Protein AF-A0A0B2V777-F1 (afdb_monomer_lite)

Secondary structure (DSSP, 8-state):
----PPPPPP----------HHHHHHHHHHHHHHHHHHHHHHHHHHHHHTT--HHHHHHHHHHHHHHHHHHHHHHHHHHHHHHHHHHHHHHHHHHHHHHHHHHHHHHHHHHHHHHHHHHHHHHHHHHHHHHHHS------------PPPTTSPPP----S--PPPTT----SPPHHHHHHHHHHHTT---------S------------

Structure (mmCIF, N/CA/C/O backbone):
data_AF-A0A0B2V777-F1
#
_entry.id   AF-A0A0B2V777-F1
#
loop_
_atom_site.group_PDB
_atom_site.id
_atom_site.type_symbol
_atom_site.label_atom_id
_atom_site.label_alt_id
_atom_site.label_comp_id
_atom_site.label_asym_id
_atom_site.label_entity_id
_atom_site.label_seq_id
_atom_site.pdbx_PDB_ins_code
_atom_site.Cartn_x
_atom_site.Cartn_y
_atom_site.Cartn_z
_atom_site.occupancy
_atom_site.B_iso_or_equiv
_atom_site.auth_seq_id
_atom_site.auth_comp_id
_atom_site.auth_asym_id
_atom_site.auth_atom_id
_atom_site.pdbx_PDB_model_num
ATOM 1 N N . MET A 1 1 ? -82.911 27.119 96.351 1.00 47.88 1 MET A N 1
ATOM 2 C CA . MET A 1 1 ? -83.166 26.689 94.962 1.00 47.88 1 MET A CA 1
ATOM 3 C C . MET A 1 1 ? -82.100 27.289 94.064 1.00 47.88 1 MET A C 1
ATOM 5 O O . MET A 1 1 ? -82.113 28.496 93.895 1.00 47.88 1 MET A O 1
ATOM 9 N N . SER A 1 2 ? -81.163 26.479 93.570 1.00 42.84 2 SER A N 1
ATOM 10 C CA . SER A 1 2 ? -80.616 26.545 92.204 1.00 42.84 2 SER A CA 1
ATOM 11 C C . SER A 1 2 ? -79.570 25.433 92.083 1.00 42.84 2 SER A C 1
ATOM 13 O O . SER A 1 2 ? -78.535 25.477 92.745 1.00 42.84 2 SER A O 1
ATOM 15 N N . SER A 1 3 ? -79.900 24.376 91.340 1.00 44.94 3 SER A N 1
ATOM 16 C CA . SER A 1 3 ? -79.010 23.248 91.076 1.00 44.94 3 SER A CA 1
ATOM 17 C C . SER A 1 3 ? -77.983 23.636 90.013 1.00 44.94 3 SER A C 1
ATOM 19 O O . SER A 1 3 ? -78.368 23.938 88.883 1.00 44.94 3 SER A O 1
ATOM 21 N N . LEU A 1 4 ? -76.691 23.566 90.332 1.00 48.03 4 LEU A N 1
ATOM 22 C CA . LEU A 1 4 ? -75.647 23.474 89.312 1.00 48.03 4 LEU A CA 1
ATOM 23 C C . LEU A 1 4 ? -75.352 21.991 89.059 1.00 48.03 4 LEU A C 1
ATOM 25 O O . LEU A 1 4 ? -74.707 21.330 89.868 1.00 48.03 4 LEU A O 1
ATOM 29 N N . TYR A 1 5 ? -75.847 21.473 87.937 1.00 47.25 5 TYR A N 1
ATOM 30 C CA . TYR A 1 5 ? -75.381 20.210 87.367 1.00 47.25 5 TYR A CA 1
ATOM 31 C C . TYR A 1 5 ? -74.030 20.434 86.667 1.00 47.25 5 TYR A C 1
ATOM 33 O O . TYR A 1 5 ? -73.899 21.421 85.939 1.00 47.25 5 TYR A O 1
ATOM 41 N N . PRO A 1 6 ? -73.043 19.531 86.795 1.00 52.22 6 PRO A N 1
ATOM 42 C CA . PRO A 1 6 ? -71.926 19.496 85.864 1.00 52.22 6 PRO A CA 1
ATOM 43 C C . PRO A 1 6 ? -72.376 18.859 84.540 1.00 52.22 6 PRO A C 1
ATOM 45 O O . PRO A 1 6 ? -72.924 17.757 84.506 1.00 52.22 6 PRO A O 1
ATOM 48 N N . VAL A 1 7 ? -72.145 19.579 83.443 1.00 52.16 7 VAL A N 1
ATOM 49 C CA . VAL A 1 7 ? -72.349 19.123 82.063 1.00 52.16 7 VAL A CA 1
ATOM 50 C C . VAL A 1 7 ? -71.306 18.050 81.742 1.00 52.16 7 VAL A C 1
ATOM 52 O O . VAL A 1 7 ? -70.108 18.325 81.746 1.00 52.16 7 VAL A O 1
ATOM 55 N N . ALA A 1 8 ? -71.753 16.827 81.460 1.00 53.22 8 ALA A N 1
ATOM 56 C CA . ALA A 1 8 ? -70.900 15.782 80.908 1.00 53.22 8 ALA A CA 1
ATOM 57 C C . ALA A 1 8 ? -70.630 16.078 79.423 1.00 53.22 8 ALA A C 1
ATOM 59 O O . ALA A 1 8 ? -71.559 16.135 78.616 1.00 53.22 8 ALA A O 1
ATOM 60 N N . LEU A 1 9 ? -69.361 16.272 79.060 1.00 54.44 9 LEU A N 1
ATOM 61 C CA . LEU A 1 9 ? -68.926 16.302 77.664 1.00 54.44 9 LEU A CA 1
ATOM 62 C C . LEU A 1 9 ? -69.018 14.881 77.082 1.00 54.44 9 LEU A C 1
ATOM 64 O O . LEU A 1 9 ? -68.513 13.946 77.710 1.00 54.44 9 LEU A O 1
ATOM 68 N N . PRO A 1 10 ? -69.623 14.684 75.897 1.00 52.28 10 PRO A N 1
ATOM 69 C CA . PRO A 1 10 ? -69.633 13.380 75.260 1.00 52.28 10 PRO A CA 1
ATOM 70 C C . PRO A 1 10 ? -68.215 13.048 74.794 1.00 52.28 10 PRO A C 1
ATOM 72 O O . PRO A 1 10 ? -67.575 13.817 74.074 1.00 52.28 10 PRO A O 1
ATOM 75 N N . SER A 1 11 ? -67.730 11.880 75.206 1.00 53.50 11 SER A N 1
ATOM 76 C CA . SER A 1 11 ? -66.523 11.249 74.685 1.00 53.50 11 SER A CA 1
ATOM 77 C C . SER A 1 11 ? -66.718 10.941 73.196 1.00 53.50 11 SER A C 1
ATOM 79 O O . SER A 1 11 ? -67.160 9.853 72.823 1.00 53.50 11 SER A O 1
ATOM 81 N N . GLY A 1 12 ? -66.440 11.918 72.335 1.00 47.81 12 GLY A N 1
ATOM 82 C CA . GLY A 1 12 ? -66.365 11.707 70.898 1.00 47.81 12 GLY A CA 1
ATOM 83 C C . GLY A 1 12 ? -65.179 10.799 70.603 1.00 47.81 12 GLY A C 1
ATOM 84 O O . GLY A 1 12 ? -64.029 11.233 70.627 1.00 47.81 12 GLY A O 1
ATOM 85 N N . VAL A 1 13 ? -65.460 9.522 70.356 1.00 53.19 13 VAL A N 1
ATOM 86 C CA . VAL A 1 13 ? -64.500 8.589 69.771 1.00 53.19 13 VAL A CA 1
ATOM 87 C C . VAL A 1 13 ? -64.203 9.110 68.368 1.00 53.19 13 VAL A C 1
ATOM 89 O O . VAL A 1 13 ? -65.022 8.978 67.460 1.00 53.19 13 VAL A O 1
ATOM 92 N N . TYR A 1 14 ? -63.051 9.755 68.196 1.00 50.03 14 TYR A N 1
ATOM 93 C CA . TYR A 1 14 ? -62.527 10.082 66.876 1.00 50.03 14 TYR A CA 1
ATOM 94 C C . TYR A 1 14 ? -62.240 8.767 66.146 1.00 50.03 14 TYR A C 1
ATOM 96 O O . TYR A 1 14 ? -61.196 8.145 66.341 1.00 50.03 14 TYR A O 1
ATOM 104 N N . ASN A 1 15 ? -63.191 8.328 65.324 1.00 52.28 15 ASN A N 1
ATOM 105 C CA . ASN A 1 15 ? -62.993 7.246 64.372 1.00 52.28 15 ASN A CA 1
ATOM 106 C C . ASN A 1 15 ? -61.988 7.738 63.324 1.00 52.28 15 ASN A C 1
ATOM 108 O O . ASN A 1 15 ? -62.337 8.499 62.421 1.00 52.28 15 ASN A O 1
ATOM 112 N N . LYS A 1 16 ? -60.718 7.344 63.467 1.00 53.75 16 LYS A N 1
ATOM 113 C CA . LYS A 1 16 ? -59.767 7.449 62.359 1.00 53.75 16 LYS A CA 1
ATOM 114 C C . LYS A 1 16 ? -60.259 6.523 61.242 1.00 53.75 16 LYS A C 1
ATOM 116 O O . LYS A 1 16 ? -60.643 5.394 61.551 1.00 53.75 16 LYS A O 1
ATOM 121 N N . PRO A 1 17 ? -60.257 6.962 59.973 1.00 57.28 17 PRO A N 1
ATOM 122 C CA . PRO A 1 17 ? -60.591 6.078 58.869 1.00 57.28 17 PRO A CA 1
ATOM 123 C C . PRO A 1 17 ? -59.629 4.887 58.897 1.00 57.28 17 PRO A C 1
ATOM 125 O O . PRO A 1 17 ? -58.409 5.054 58.874 1.00 57.28 17 PRO A O 1
ATOM 128 N N . VAL A 1 18 ? -60.192 3.687 59.019 1.00 60.72 18 VAL A N 1
ATOM 129 C CA . VAL A 1 18 ? -59.452 2.436 58.882 1.00 60.72 18 VAL A CA 1
ATOM 130 C C . VAL A 1 18 ? -59.126 2.319 57.400 1.00 60.72 18 VAL A C 1
ATOM 132 O O . VAL A 1 18 ? -60.001 1.988 56.602 1.00 60.72 18 VAL A O 1
ATOM 135 N N . VAL A 1 19 ? -57.890 2.666 57.031 1.00 60.09 19 VAL A N 1
ATOM 136 C CA . VAL A 1 19 ? -57.339 2.355 55.707 1.00 60.09 19 VAL A CA 1
ATOM 137 C C . VAL A 1 19 ? -57.588 0.871 55.471 1.00 60.09 19 VAL A C 1
ATOM 139 O O . VAL A 1 19 ? -57.325 0.051 56.359 1.00 60.09 19 VAL A O 1
ATOM 142 N N . ARG A 1 20 ? -58.174 0.523 54.322 1.00 72.50 20 ARG A N 1
ATOM 143 C CA . ARG A 1 20 ? -58.505 -0.867 54.019 1.00 72.50 20 ARG A CA 1
ATOM 144 C C . ARG A 1 20 ? -57.212 -1.672 54.122 1.00 72.50 20 ARG A C 1
ATOM 146 O O . ARG A 1 20 ? -56.203 -1.287 53.544 1.00 72.50 20 ARG A O 1
ATOM 153 N N . PHE A 1 21 ? -57.225 -2.764 54.884 1.00 69.69 21 PHE A N 1
ATOM 154 C CA . PHE A 1 21 ? -56.013 -3.535 55.195 1.00 69.69 21 PHE A CA 1
ATOM 155 C C . PHE A 1 21 ? -55.238 -3.937 53.923 1.00 69.69 21 PHE A C 1
ATOM 157 O O . PHE A 1 21 ? -54.010 -3.940 53.916 1.00 69.69 21 PHE A O 1
ATOM 164 N N . ASP A 1 22 ? -55.967 -4.177 52.829 1.00 70.19 22 ASP A N 1
ATOM 165 C CA . ASP A 1 22 ? -55.423 -4.422 51.493 1.00 70.19 22 ASP A CA 1
ATOM 166 C C . ASP A 1 22 ? -54.590 -3.238 50.962 1.00 70.19 22 ASP A C 1
ATOM 168 O O . ASP A 1 22 ? -53.468 -3.443 50.509 1.00 70.19 22 ASP A O 1
ATOM 172 N N . GLU A 1 23 ? -55.091 -2.002 51.056 1.00 73.81 23 GLU A N 1
ATOM 173 C CA . GLU A 1 23 ? -54.405 -0.781 50.594 1.00 73.81 23 GLU A CA 1
ATOM 174 C C . GLU A 1 23 ? -53.120 -0.526 51.387 1.00 73.81 23 GLU A C 1
ATOM 176 O O . GLU A 1 23 ? -52.074 -0.266 50.800 1.00 73.81 23 GLU A O 1
ATOM 181 N N . PHE A 1 24 ? -53.160 -0.717 52.709 1.00 79.56 24 PHE A N 1
ATOM 182 C CA . PHE A 1 24 ? -51.974 -0.607 53.561 1.00 79.56 24 PHE A CA 1
ATOM 183 C C . PHE A 1 24 ? -50.885 -1.623 53.175 1.00 79.56 24 PHE A C 1
ATOM 185 O O . PHE A 1 24 ? -49.696 -1.303 53.177 1.00 79.56 24 PHE A O 1
ATOM 192 N N . ILE A 1 25 ? -51.271 -2.850 52.812 1.00 81.31 25 ILE A N 1
ATOM 193 C CA . ILE A 1 25 ? -50.322 -3.871 52.350 1.00 81.31 25 ILE A CA 1
ATOM 194 C C . ILE A 1 25 ? -49.693 -3.470 51.010 1.00 81.31 25 ILE A C 1
ATOM 196 O O . ILE A 1 25 ? -48.488 -3.668 50.836 1.00 81.31 25 ILE A O 1
ATOM 200 N N . TYR A 1 26 ? -50.469 -2.920 50.071 1.00 80.50 26 TYR A N 1
ATOM 201 C CA . TYR A 1 26 ? -49.937 -2.440 48.792 1.00 80.50 26 TYR A CA 1
ATOM 202 C C . TYR A 1 26 ? -48.960 -1.277 48.986 1.00 80.50 26 TYR A C 1
ATOM 204 O O . TYR A 1 26 ? -47.838 -1.349 48.492 1.00 80.50 26 TYR A O 1
ATOM 212 N N . GLU A 1 27 ? -49.317 -0.279 49.794 1.00 84.00 27 GLU A N 1
ATOM 213 C CA . GLU A 1 27 ? -48.428 0.845 50.106 1.00 84.00 27 GLU A CA 1
ATOM 214 C C . GLU A 1 27 ? -47.119 0.383 50.761 1.00 84.00 27 GLU A C 1
ATOM 216 O O . GLU A 1 27 ? -46.036 0.837 50.394 1.00 84.00 27 GLU A O 1
ATOM 221 N N . GLN A 1 28 ? -47.182 -0.566 51.701 1.00 87.00 28 GLN A N 1
ATOM 222 C CA . GLN A 1 28 ? -45.976 -1.119 52.323 1.00 87.00 28 GLN A CA 1
ATOM 223 C C . GLN A 1 28 ? -45.101 -1.880 51.323 1.00 87.00 28 GLN A C 1
ATOM 225 O O . GLN A 1 28 ? -43.876 -1.746 51.359 1.00 87.00 28 GLN A O 1
ATOM 230 N N . LYS A 1 29 ? -45.699 -2.657 50.412 1.00 91.31 29 LYS A N 1
ATOM 231 C CA . LYS A 1 29 ? -44.956 -3.347 49.346 1.00 91.31 29 LYS A CA 1
ATOM 232 C C . LYS A 1 29 ? -44.248 -2.357 48.427 1.00 91.31 29 LYS A C 1
ATOM 234 O O . LYS A 1 29 ? -43.066 -2.548 48.146 1.00 91.31 29 LYS A O 1
ATOM 239 N N . ASP A 1 30 ? -44.934 -1.293 48.030 1.00 92.56 30 ASP A N 1
ATOM 240 C CA . ASP A 1 30 ? -44.375 -0.250 47.176 1.00 92.56 30 ASP A CA 1
ATOM 241 C C . ASP A 1 30 ? -43.211 0.465 47.867 1.00 92.56 30 ASP A C 1
ATOM 243 O O . ASP A 1 30 ? -42.129 0.593 47.294 1.00 92.56 30 ASP A O 1
ATOM 247 N N . ILE A 1 31 ? -43.365 0.846 49.140 1.00 93.56 31 ILE A N 1
ATOM 248 C CA . ILE A 1 31 ? -42.286 1.464 49.927 1.00 93.56 31 ILE A CA 1
ATOM 249 C C . ILE A 1 31 ? -41.054 0.550 49.989 1.00 93.56 31 ILE A C 1
ATOM 251 O O . ILE A 1 31 ? -39.925 1.023 49.820 1.00 93.56 31 ILE A O 1
ATOM 255 N N . MET A 1 32 ? -41.242 -0.754 50.211 1.00 92.50 32 MET A N 1
ATOM 256 C CA . MET A 1 32 ? -40.132 -1.713 50.239 1.00 92.50 32 MET A CA 1
ATOM 257 C C . MET A 1 32 ? -39.466 -1.860 48.869 1.00 92.50 32 MET A C 1
ATOM 259 O O . MET A 1 32 ? -38.236 -1.868 48.795 1.00 92.50 32 MET A O 1
ATOM 263 N N . TYR A 1 33 ? -40.254 -1.912 47.793 1.00 96.06 33 TYR A N 1
ATOM 264 C CA . TYR A 1 33 ? -39.749 -1.963 46.423 1.00 96.06 33 TYR A CA 1
ATOM 265 C C . TYR A 1 33 ? -38.904 -0.729 46.084 1.00 96.06 33 TYR A C 1
ATOM 267 O O . TYR A 1 33 ? -37.752 -0.865 45.670 1.00 96.06 33 TYR A O 1
ATOM 275 N N . TYR A 1 34 ? -39.419 0.479 46.332 1.00 96.06 34 TYR A N 1
ATOM 276 C CA . TYR A 1 34 ? -38.685 1.715 46.059 1.00 96.06 34 TYR A CA 1
ATOM 277 C C . TYR A 1 34 ? -37.423 1.830 46.915 1.00 96.06 34 TYR A C 1
ATOM 279 O O . TYR A 1 34 ? -36.372 2.235 46.417 1.00 96.06 34 TYR A O 1
ATOM 287 N N . ARG A 1 35 ? -37.478 1.420 48.188 1.00 95.88 35 ARG A N 1
ATOM 288 C CA . ARG A 1 35 ? -36.298 1.408 49.060 1.00 95.88 35 ARG A CA 1
ATOM 289 C C . ARG A 1 35 ? -35.219 0.451 48.549 1.00 95.88 35 ARG A C 1
ATOM 291 O O . ARG A 1 35 ? -34.050 0.836 48.528 1.00 95.88 35 ARG A O 1
ATOM 298 N N . ALA A 1 36 ? -35.601 -0.752 48.122 1.00 96.94 36 ALA A N 1
ATOM 299 C CA . ALA A 1 36 ? -34.681 -1.718 47.527 1.00 96.94 36 ALA A CA 1
ATOM 300 C C . ALA A 1 36 ? -34.085 -1.178 46.220 1.00 96.94 36 ALA A C 1
ATOM 302 O O . ALA A 1 36 ? -32.869 -1.226 46.037 1.00 96.94 36 ALA A O 1
ATOM 303 N N . LYS A 1 37 ? -34.908 -0.561 45.360 1.00 97.81 37 LYS A N 1
ATOM 304 C CA . LYS A 1 37 ? -34.436 0.014 44.098 1.00 97.81 37 LYS A CA 1
ATOM 305 C C . LYS A 1 37 ? -33.444 1.158 44.309 1.00 97.81 37 LYS A C 1
ATOM 307 O O . LYS A 1 37 ? -32.439 1.242 43.611 1.00 97.81 37 LYS A O 1
ATOM 312 N N . ILE A 1 38 ? -33.678 2.012 45.306 1.00 97.38 38 ILE A N 1
ATOM 313 C CA . ILE A 1 38 ? -32.736 3.075 45.685 1.00 97.38 38 ILE A CA 1
ATOM 314 C C . ILE A 1 38 ? -31.403 2.486 46.167 1.00 97.38 38 ILE A C 1
ATOM 316 O O . ILE A 1 38 ? -30.350 3.037 45.854 1.00 97.38 38 ILE A O 1
ATOM 320 N N . GLN A 1 39 ? -31.424 1.395 46.938 1.00 97.75 39 GLN A N 1
ATOM 321 C CA . GLN A 1 39 ? -30.195 0.737 47.396 1.00 97.75 39 GLN A CA 1
ATOM 322 C C . GLN A 1 39 ? -29.413 0.111 46.238 1.00 97.75 39 GLN A C 1
ATOM 324 O O . GLN A 1 39 ? -28.200 0.292 46.173 1.00 97.75 39 GLN A O 1
ATOM 329 N N . GLU A 1 40 ? -30.103 -0.556 45.313 1.00 97.38 40 GLU A N 1
ATOM 330 C CA . GLU A 1 40 ? -29.513 -1.110 44.090 1.00 97.38 40 GLU A CA 1
ATOM 331 C C . GLU A 1 40 ? -28.830 -0.015 43.260 1.00 97.38 40 GLU A C 1
ATOM 333 O O . GLU A 1 40 ? -27.642 -0.116 42.963 1.00 97.38 40 GLU A O 1
ATOM 338 N N . LEU A 1 41 ? -29.540 1.082 42.975 1.00 96.94 41 LEU A N 1
ATOM 339 C CA . LEU A 1 41 ? -29.002 2.203 42.199 1.00 96.94 41 LEU A CA 1
ATOM 340 C C . LEU A 1 41 ? -27.807 2.868 42.889 1.00 96.94 41 LEU A C 1
ATOM 342 O O . LEU A 1 41 ? -26.844 3.240 42.228 1.00 96.94 41 LEU A O 1
ATOM 346 N N . LYS A 1 42 ? -27.828 3.003 44.221 1.00 97.00 42 LYS A N 1
ATOM 347 C CA . LYS A 1 42 ? -26.678 3.526 44.976 1.00 97.00 42 LYS A CA 1
ATOM 348 C C . LYS A 1 42 ? -25.459 2.611 44.877 1.00 97.00 42 LYS A C 1
ATOM 350 O O . LYS A 1 42 ? -24.347 3.117 44.767 1.00 97.00 42 LYS A O 1
ATOM 355 N N . ALA A 1 43 ? -25.657 1.293 44.912 1.00 97.06 43 ALA A N 1
ATOM 356 C CA . ALA A 1 43 ? -24.573 0.332 44.740 1.00 97.06 43 ALA A CA 1
ATOM 357 C C . ALA A 1 43 ? -24.003 0.376 43.312 1.00 97.06 43 ALA A C 1
ATOM 359 O O . ALA A 1 43 ? -22.787 0.395 43.142 1.00 97.06 43 ALA A O 1
ATOM 360 N N . GLU A 1 44 ? -24.862 0.468 42.292 1.00 96.69 44 GLU A N 1
ATOM 361 C CA . GLU A 1 44 ? -24.444 0.624 40.891 1.00 96.69 44 GLU A CA 1
ATOM 362 C C . GLU A 1 44 ? -23.632 1.912 40.684 1.00 96.69 44 GLU A C 1
ATOM 364 O O . GLU A 1 44 ? -22.575 1.900 40.052 1.00 96.69 44 GLU A O 1
ATOM 369 N N . LEU A 1 45 ? -24.078 3.014 41.290 1.00 96.81 45 LEU A N 1
ATOM 370 C CA . LEU A 1 45 ? -23.403 4.309 41.237 1.00 96.81 45 LEU A CA 1
ATOM 371 C C . LEU A 1 45 ? -22.033 4.262 41.940 1.00 96.81 45 LEU A C 1
ATOM 373 O O . LEU A 1 45 ? -21.053 4.785 41.414 1.00 96.81 45 LEU A O 1
ATOM 377 N N . GLN A 1 46 ? -21.927 3.558 43.071 1.00 97.19 46 GLN A N 1
ATOM 378 C CA . GLN A 1 46 ? -20.644 3.320 43.738 1.00 97.19 46 GLN A CA 1
ATOM 379 C C . GLN A 1 46 ? -19.674 2.530 42.845 1.00 97.19 46 GLN A C 1
ATOM 381 O O . GLN A 1 46 ? -18.511 2.908 42.722 1.00 97.19 46 GLN A O 1
ATOM 386 N N . LEU A 1 47 ? -20.147 1.478 42.167 1.00 97.06 47 LEU A N 1
ATOM 387 C CA . LEU A 1 47 ? -19.327 0.720 41.215 1.00 97.06 47 LEU A CA 1
ATOM 388 C C . LEU A 1 47 ? -18.846 1.587 40.046 1.00 97.06 47 LEU A C 1
ATOM 390 O O . LEU A 1 47 ? -17.736 1.383 39.558 1.00 97.06 47 LEU A O 1
ATOM 394 N N . LEU A 1 48 ? -19.656 2.548 39.595 1.00 95.31 48 LEU A N 1
ATOM 395 C CA . LEU A 1 48 ? -19.250 3.518 38.577 1.00 95.31 48 LEU A CA 1
ATOM 396 C C . LEU A 1 48 ? -18.169 4.475 39.092 1.00 95.31 48 LEU A C 1
ATOM 398 O O . LEU A 1 48 ? -17.177 4.665 38.395 1.00 95.31 48 LEU A O 1
ATOM 402 N N . TYR A 1 49 ? -18.309 5.027 40.303 1.00 95.94 49 TYR A N 1
ATOM 403 C CA . TYR A 1 49 ? -17.274 5.888 40.897 1.00 95.94 49 TYR A CA 1
ATOM 404 C C . TYR A 1 49 ? -15.951 5.164 41.134 1.00 95.94 49 TYR A C 1
ATOM 406 O O . TYR A 1 49 ? -14.887 5.771 41.056 1.00 95.94 49 TYR A O 1
ATOM 414 N N . GLU A 1 50 ? -16.012 3.864 41.400 1.00 97.06 50 GLU A N 1
ATOM 415 C CA . GLU A 1 50 ? -14.833 3.016 41.545 1.00 97.06 50 GLU A CA 1
ATOM 416 C C . GLU A 1 50 ? -14.312 2.472 40.207 1.00 97.06 50 GLU A C 1
ATOM 418 O O . GLU A 1 50 ? -13.364 1.691 40.212 1.00 97.06 50 GLU A O 1
ATOM 423 N N . PHE A 1 51 ? -14.921 2.844 39.073 1.00 95.38 51 PHE A N 1
ATOM 424 C CA . PHE A 1 51 ? -14.577 2.350 37.733 1.00 95.38 51 PHE A CA 1
ATOM 425 C C . PHE A 1 51 ? -14.645 0.816 37.593 1.00 95.38 51 PHE A C 1
ATOM 427 O O . PHE A 1 51 ? -13.963 0.211 36.770 1.00 95.38 51 PHE A O 1
ATOM 434 N N . ARG A 1 52 ? -15.497 0.161 38.388 1.00 96.31 52 ARG A N 1
ATOM 435 C CA . ARG A 1 52 ? -15.684 -1.301 38.428 1.00 96.31 52 ARG A CA 1
ATOM 436 C C . ARG A 1 52 ? -17.024 -1.767 37.873 1.00 96.31 52 ARG A C 1
ATOM 438 O O . ARG A 1 52 ? -17.347 -2.952 37.938 1.00 96.31 52 ARG A O 1
ATOM 445 N N . HIS A 1 53 ? -17.822 -0.854 37.331 1.00 97.62 53 HIS A N 1
ATOM 446 C CA . HIS A 1 53 ? -19.104 -1.209 36.746 1.00 97.62 53 HIS A CA 1
ATOM 447 C C . HIS A 1 53 ? -18.913 -2.167 35.549 1.00 97.62 53 HIS A C 1
ATOM 449 O O . HIS A 1 53 ? -18.131 -1.861 34.646 1.00 97.62 53 HIS A O 1
ATOM 455 N N . PRO A 1 54 ? -19.639 -3.297 35.469 1.00 96.50 54 PRO A N 1
ATOM 456 C CA . PRO A 1 54 ? -19.391 -4.335 34.463 1.00 96.50 54 PRO A CA 1
ATOM 457 C C . PRO A 1 54 ? -19.521 -3.827 33.023 1.00 96.50 54 PRO A C 1
ATOM 459 O O . PRO A 1 54 ? -18.709 -4.182 32.175 1.00 96.50 54 PRO A O 1
ATOM 462 N N . LYS A 1 55 ? -20.486 -2.938 32.744 1.00 96.19 55 LYS A N 1
ATOM 463 C CA . LYS A 1 55 ? -20.625 -2.329 31.406 1.00 96.19 55 LYS A CA 1
ATOM 464 C C . LYS A 1 55 ? -19.427 -1.454 31.029 1.00 96.19 55 LYS A C 1
ATOM 466 O O . LYS A 1 55 ? -19.060 -1.410 29.864 1.00 96.19 55 LYS A O 1
ATOM 471 N N . TYR A 1 56 ? -18.836 -0.762 32.003 1.00 96.56 56 TYR A N 1
ATOM 472 C CA . TYR A 1 56 ? -17.663 0.080 31.774 1.00 96.56 56 TYR A CA 1
ATOM 473 C C . TYR A 1 56 ? -16.428 -0.782 31.496 1.00 96.56 56 TYR A C 1
ATOM 475 O O . TYR A 1 56 ? -15.736 -0.557 30.512 1.00 96.56 56 TYR A O 1
ATOM 483 N N . LEU A 1 57 ? -16.211 -1.826 32.301 1.00 97.81 57 LEU A N 1
ATOM 484 C CA . LEU A 1 57 ? -15.109 -2.766 32.092 1.00 97.81 57 LEU A CA 1
ATOM 485 C C . LEU A 1 57 ? -15.215 -3.488 30.743 1.00 97.81 57 LEU A C 1
ATOM 487 O O . LEU A 1 57 ? -14.215 -3.614 30.046 1.00 97.81 57 LEU A O 1
ATOM 491 N N . ALA A 1 58 ? -16.420 -3.905 30.345 1.00 98.06 58 ALA A N 1
ATOM 492 C CA . ALA A 1 58 ? -16.652 -4.497 29.030 1.00 98.06 58 ALA A CA 1
ATOM 493 C C . ALA A 1 58 ? -16.352 -3.509 27.888 1.00 98.06 58 ALA A C 1
ATOM 495 O O . ALA A 1 58 ? -15.785 -3.905 26.874 1.00 98.06 58 ALA A O 1
ATOM 496 N N . ALA A 1 59 ? -16.693 -2.226 28.056 1.00 98.06 59 ALA A N 1
ATOM 497 C CA . ALA A 1 59 ? -16.379 -1.193 27.072 1.00 98.06 59 ALA A CA 1
ATOM 498 C C . ALA A 1 59 ? -14.866 -0.952 26.948 1.00 98.06 59 ALA A C 1
ATOM 500 O O . ALA A 1 59 ? -14.377 -0.835 25.830 1.00 98.06 59 ALA A O 1
ATOM 501 N N . ILE A 1 60 ? -14.126 -0.938 28.063 1.00 98.19 60 ILE A N 1
ATOM 502 C CA . ILE A 1 60 ? -12.656 -0.853 28.040 1.00 98.19 60 ILE A CA 1
ATOM 503 C C . ILE A 1 60 ? -12.055 -2.064 27.343 1.00 98.19 60 ILE A C 1
ATOM 505 O O . ILE A 1 60 ? -11.243 -1.901 26.447 1.00 98.19 60 ILE A O 1
ATOM 509 N N . GLN A 1 61 ? -12.462 -3.274 27.729 1.00 98.31 61 GLN A N 1
ATOM 510 C CA . GLN A 1 61 ? -11.919 -4.495 27.133 1.00 98.31 61 GLN A CA 1
ATOM 511 C C . GLN A 1 61 ? -12.167 -4.555 25.629 1.00 98.31 61 GLN A C 1
ATOM 513 O O . GLN A 1 61 ? -11.295 -4.997 24.888 1.00 98.31 61 GLN A O 1
ATOM 518 N N . LYS A 1 62 ? -13.343 -4.098 25.186 1.00 98.38 62 LYS A N 1
ATOM 519 C CA . LYS A 1 62 ? -13.639 -3.968 23.765 1.00 98.38 62 LYS A CA 1
ATOM 520 C C . LYS A 1 62 ? -12.712 -2.946 23.105 1.00 98.38 62 LYS A C 1
ATOM 522 O O . LYS A 1 62 ? -12.081 -3.278 22.117 1.00 98.38 62 LYS A O 1
ATOM 527 N N . LEU A 1 63 ? -12.584 -1.749 23.677 1.00 98.44 63 LEU A N 1
ATOM 528 C CA . LEU A 1 63 ? -11.721 -0.702 23.128 1.00 98.44 63 LEU A CA 1
ATOM 529 C C . LEU A 1 63 ? -10.252 -1.146 23.034 1.00 98.44 63 LEU A C 1
ATOM 531 O O . LEU A 1 63 ? -9.596 -0.871 22.037 1.00 98.44 63 LEU A O 1
ATOM 535 N N . ASP A 1 64 ? -9.750 -1.860 24.041 1.00 98.50 64 ASP A N 1
ATOM 536 C CA . ASP A 1 64 ? -8.395 -2.418 24.046 1.00 98.50 64 ASP A CA 1
ATOM 537 C C . ASP A 1 64 ? -8.211 -3.511 22.983 1.00 98.50 64 ASP A C 1
ATOM 539 O O . ASP A 1 64 ? -7.111 -3.668 22.455 1.00 98.50 64 ASP A O 1
ATOM 543 N N . ALA A 1 65 ? -9.253 -4.299 22.701 1.00 98.44 65 ALA A N 1
ATOM 544 C CA . ALA A 1 65 ? -9.228 -5.305 21.644 1.00 98.44 65 ALA A CA 1
ATOM 545 C C . ALA A 1 65 ? -9.230 -4.640 20.262 1.00 98.44 65 ALA A C 1
ATOM 547 O O . ALA A 1 65 ? -8.334 -4.921 19.472 1.00 98.44 65 ALA A O 1
ATOM 548 N N . ASP A 1 66 ? -10.156 -3.705 20.034 1.00 98.38 66 ASP A N 1
ATOM 549 C CA . ASP A 1 66 ? -10.271 -2.937 18.792 1.00 98.38 66 ASP A CA 1
ATOM 550 C C . ASP A 1 66 ? -8.951 -2.186 18.502 1.00 98.38 66 ASP A C 1
ATOM 552 O O . ASP A 1 66 ? -8.438 -2.221 17.390 1.00 98.38 66 ASP A O 1
ATOM 556 N N . TYR A 1 67 ? -8.332 -1.569 19.519 1.00 98.56 67 TYR A N 1
ATOM 557 C CA . TYR A 1 67 ? -7.042 -0.883 19.370 1.00 98.56 67 TYR A CA 1
ATOM 558 C C . TYR A 1 67 ? -5.897 -1.824 18.975 1.00 98.56 67 TYR A C 1
ATOM 560 O O . TYR A 1 67 ? -5.042 -1.453 18.174 1.00 98.56 67 TYR A O 1
ATOM 568 N N . LYS A 1 68 ? -5.844 -3.031 19.549 1.00 98.56 68 LYS A N 1
ATOM 569 C CA . LYS A 1 68 ? -4.806 -4.013 19.203 1.00 98.56 68 LYS A CA 1
ATOM 570 C C . LYS A 1 68 ? -4.979 -4.535 17.786 1.00 98.56 68 LYS A C 1
ATOM 572 O O . LYS A 1 68 ? -3.984 -4.673 17.089 1.00 98.56 68 LYS A O 1
ATOM 577 N N . GLU A 1 69 ? -6.216 -4.802 17.384 1.00 98.31 69 GLU A N 1
ATOM 578 C CA . GLU A 1 69 ? -6.530 -5.220 16.020 1.00 98.31 69 GLU A CA 1
ATOM 579 C C . GLU A 1 69 ? -6.129 -4.139 15.010 1.00 98.31 69 GLU A C 1
ATOM 581 O O . GLU A 1 69 ? -5.432 -4.440 14.045 1.00 98.31 69 GLU A O 1
ATOM 586 N N . GLU A 1 70 ? -6.469 -2.875 15.280 1.00 98.56 70 GLU A N 1
ATOM 587 C CA . GLU A 1 70 ? -6.081 -1.744 14.429 1.00 98.56 70 GLU A CA 1
ATOM 588 C C . GLU A 1 70 ? -4.555 -1.597 14.339 1.00 98.56 70 GLU A C 1
ATOM 590 O O . GLU A 1 70 ? -4.006 -1.388 13.260 1.00 98.56 70 GLU A O 1
ATOM 595 N N . LEU A 1 71 ? -3.848 -1.752 15.463 1.00 98.44 71 LEU A N 1
ATOM 596 C CA . LEU A 1 71 ? -2.389 -1.685 15.490 1.00 98.44 71 LEU A CA 1
ATOM 597 C C . LEU A 1 71 ? -1.750 -2.819 14.672 1.00 98.44 71 LEU A C 1
ATOM 599 O O . LEU A 1 71 ? -0.836 -2.571 13.891 1.00 98.44 71 LEU A O 1
ATOM 603 N N . GLU A 1 72 ? -2.233 -4.054 14.825 1.00 98.56 72 GLU A N 1
ATOM 604 C CA . GLU A 1 72 ? -1.751 -5.206 14.053 1.00 98.56 72 GLU A CA 1
ATOM 605 C C . GLU A 1 72 ? -2.037 -5.050 12.552 1.00 98.56 72 GLU A C 1
ATOM 607 O O . GLU A 1 72 ? -1.198 -5.406 11.713 1.00 98.56 72 GLU A O 1
ATOM 612 N N . PHE A 1 73 ? -3.205 -4.502 12.210 1.00 98.44 73 PHE A N 1
ATOM 613 C CA . PHE A 1 73 ? -3.570 -4.181 10.837 1.00 98.44 73 PHE A CA 1
ATOM 614 C C . PHE A 1 73 ? -2.615 -3.145 10.241 1.00 98.44 73 PHE A C 1
ATOM 616 O O . PHE A 1 73 ? -2.049 -3.394 9.175 1.00 98.44 73 PHE A O 1
ATOM 623 N N . GLU A 1 74 ? -2.382 -2.033 10.939 1.00 98.50 74 GLU A N 1
ATOM 624 C CA . GLU A 1 74 ? -1.513 -0.957 10.461 1.00 98.50 74 GLU A CA 1
ATOM 625 C C . GLU A 1 74 ? -0.067 -1.437 10.291 1.00 98.50 74 GLU A C 1
ATOM 627 O O . GLU A 1 74 ? 0.532 -1.230 9.238 1.00 98.50 74 GLU A O 1
ATOM 632 N N . GLU A 1 75 ? 0.474 -2.187 11.258 1.00 98.44 75 GLU A N 1
ATOM 633 C CA . GLU A 1 75 ? 1.820 -2.767 11.151 1.00 98.44 75 GLU A CA 1
ATOM 634 C C . GLU A 1 75 ? 1.957 -3.727 9.960 1.00 98.44 75 GLU A C 1
ATOM 636 O O . GLU A 1 75 ? 3.024 -3.836 9.349 1.00 98.44 75 GLU A O 1
ATOM 641 N N . THR A 1 76 ? 0.902 -4.479 9.648 1.00 98.31 76 THR A N 1
ATOM 642 C CA . THR A 1 76 ? 0.893 -5.404 8.508 1.00 98.31 76 THR A CA 1
ATOM 643 C C . THR A 1 76 ? 0.769 -4.645 7.189 1.00 98.31 76 THR A C 1
ATOM 645 O O . THR A 1 76 ? 1.460 -4.974 6.223 1.00 98.31 76 THR A O 1
ATOM 648 N N . SER A 1 77 ? -0.077 -3.616 7.161 1.00 98.50 77 SER A N 1
ATOM 649 C CA . SER A 1 77 ? -0.272 -2.718 6.023 1.00 98.50 77 SER A CA 1
ATOM 650 C C . SER A 1 77 ? 1.027 -1.995 5.664 1.00 98.50 77 SER A C 1
ATOM 652 O O . SER A 1 77 ? 1.464 -2.047 4.516 1.00 98.50 77 SER A O 1
ATOM 654 N N . GLU A 1 78 ? 1.709 -1.424 6.660 1.00 98.50 78 GLU A N 1
ATOM 655 C CA . GLU A 1 78 ? 2.993 -0.744 6.488 1.00 98.50 78 GLU A CA 1
ATOM 656 C C . GLU A 1 78 ? 4.062 -1.687 5.917 1.00 98.50 78 GLU A C 1
ATOM 658 O O . GLU A 1 78 ? 4.776 -1.331 4.978 1.00 98.50 78 GLU A O 1
ATOM 663 N N . LYS A 1 79 ? 4.173 -2.914 6.445 1.00 98.50 79 LYS A N 1
ATOM 664 C CA . LYS A 1 79 ? 5.123 -3.915 5.929 1.00 98.50 79 LYS A CA 1
ATOM 665 C C . LYS A 1 79 ? 4.844 -4.252 4.467 1.00 98.50 79 LYS A C 1
ATOM 667 O O . LYS A 1 79 ? 5.768 -4.232 3.660 1.00 98.50 79 LYS A O 1
ATOM 672 N N . LEU A 1 80 ? 3.583 -4.516 4.126 1.00 98.50 80 LEU A N 1
ATOM 673 C CA . LEU A 1 80 ? 3.183 -4.842 2.759 1.00 98.50 80 LEU A CA 1
ATOM 674 C C . LEU A 1 80 ? 3.462 -3.685 1.794 1.00 98.50 80 LEU A C 1
ATOM 676 O O . LEU A 1 80 ? 3.912 -3.912 0.672 1.00 98.50 80 LEU A O 1
ATOM 680 N N . GLU A 1 81 ? 3.191 -2.451 2.212 1.00 98.50 81 GLU A N 1
ATOM 681 C CA . GLU A 1 81 ? 3.428 -1.280 1.374 1.00 98.50 81 GLU A CA 1
ATOM 682 C C . GLU A 1 81 ? 4.925 -1.046 1.153 1.00 98.50 81 GLU A C 1
ATOM 684 O O . GLU A 1 81 ? 5.355 -0.827 0.023 1.00 98.50 81 GLU A O 1
ATOM 689 N N . ASN A 1 82 ? 5.747 -1.212 2.191 1.00 98.50 82 ASN A N 1
ATOM 690 C CA . ASN A 1 82 ? 7.202 -1.160 2.052 1.00 98.50 82 ASN A CA 1
ATOM 691 C C . ASN A 1 82 ? 7.732 -2.246 1.102 1.00 98.50 82 ASN A C 1
ATOM 693 O O . ASN A 1 82 ? 8.574 -1.957 0.253 1.00 98.50 82 ASN A O 1
ATOM 697 N N . GLU A 1 83 ? 7.229 -3.480 1.197 1.00 98.56 83 GLU A N 1
ATOM 698 C CA . GLU A 1 83 ? 7.589 -4.561 0.269 1.00 98.56 83 GLU A CA 1
ATOM 699 C C . GLU A 1 83 ? 7.212 -4.222 -1.181 1.00 98.56 83 GLU A C 1
ATOM 701 O O . GLU A 1 83 ? 7.992 -4.477 -2.100 1.00 98.56 83 GLU A O 1
ATOM 706 N N . ARG A 1 84 ? 6.044 -3.606 -1.400 1.00 98.56 84 ARG A N 1
ATOM 707 C CA . ARG A 1 84 ? 5.609 -3.158 -2.731 1.00 98.56 84 ARG A CA 1
ATOM 708 C C . ARG A 1 84 ? 6.500 -2.061 -3.291 1.00 98.56 84 ARG A C 1
ATOM 710 O O . ARG A 1 84 ? 6.916 -2.174 -4.440 1.00 98.56 84 ARG A O 1
ATOM 717 N N . ILE A 1 85 ? 6.805 -1.045 -2.485 1.00 98.62 85 ILE A N 1
ATOM 718 C CA . ILE A 1 85 ? 7.675 0.067 -2.879 1.00 98.62 85 ILE A CA 1
ATOM 719 C C . ILE A 1 85 ? 9.064 -0.456 -3.255 1.00 98.62 85 ILE A C 1
ATOM 721 O O . ILE A 1 85 ? 9.608 -0.061 -4.283 1.00 98.62 85 ILE A O 1
ATOM 725 N N . LEU A 1 86 ? 9.630 -1.371 -2.463 1.00 98.50 86 LEU A N 1
ATOM 726 C CA . LEU A 1 86 ? 10.931 -1.973 -2.763 1.00 98.50 86 LEU A CA 1
ATOM 727 C C . LEU A 1 86 ? 10.897 -2.786 -4.061 1.00 98.50 86 LEU A C 1
ATOM 729 O O . LEU A 1 86 ? 11.777 -2.623 -4.900 1.00 98.50 86 LEU A O 1
ATOM 733 N N . ALA A 1 87 ? 9.863 -3.603 -4.266 1.00 98.50 87 ALA A N 1
ATOM 734 C CA . ALA A 1 87 ? 9.719 -4.385 -5.492 1.00 98.50 87 ALA A CA 1
ATOM 735 C C . ALA A 1 87 ? 9.517 -3.506 -6.741 1.00 98.50 87 ALA A C 1
ATOM 737 O O . ALA A 1 87 ? 9.956 -3.865 -7.834 1.00 98.50 87 ALA A O 1
ATOM 738 N N . GLU A 1 88 ? 8.829 -2.371 -6.608 1.00 98.62 88 GLU A N 1
ATOM 739 C CA . GLU A 1 88 ? 8.686 -1.391 -7.687 1.00 98.62 88 GLU A CA 1
ATOM 740 C C . GLU A 1 88 ? 10.008 -0.676 -7.970 1.00 98.62 88 GLU A C 1
ATOM 742 O O . GLU A 1 88 ? 10.397 -0.569 -9.130 1.00 98.62 88 GLU A O 1
ATOM 747 N N . TYR A 1 89 ? 10.734 -0.273 -6.926 1.00 98.56 89 TYR A N 1
ATOM 748 C CA . TYR A 1 89 ? 12.061 0.324 -7.048 1.00 98.56 89 TYR A CA 1
ATOM 749 C C . TYR A 1 89 ? 13.046 -0.599 -7.776 1.00 98.56 89 TYR A C 1
ATOM 751 O O . TYR A 1 89 ? 13.699 -0.164 -8.722 1.00 98.56 89 TYR A O 1
ATOM 759 N N . GLU A 1 90 ? 13.127 -1.872 -7.380 1.00 98.62 90 GLU A N 1
ATOM 760 C CA . GLU A 1 90 ? 14.001 -2.857 -8.029 1.00 98.62 90 GLU A CA 1
ATOM 761 C C . GLU A 1 90 ? 13.626 -3.051 -9.502 1.00 98.62 90 GLU A C 1
ATOM 763 O O . GLU A 1 90 ? 14.493 -3.028 -10.373 1.00 98.62 90 GLU A O 1
ATOM 768 N N . ARG A 1 91 ? 12.326 -3.163 -9.803 1.00 98.44 91 ARG A N 1
ATOM 769 C CA . ARG A 1 91 ? 11.842 -3.294 -11.183 1.00 98.44 91 ARG A CA 1
ATOM 770 C C . ARG A 1 91 ? 12.198 -2.078 -12.034 1.00 98.44 91 ARG A C 1
ATOM 772 O O . ARG A 1 91 ? 12.600 -2.243 -13.182 1.00 98.44 91 ARG A O 1
ATOM 779 N N . GLU A 1 92 ? 12.019 -0.877 -11.496 1.00 98.44 92 GLU A N 1
ATOM 780 C CA . GLU A 1 92 ? 12.329 0.362 -12.209 1.00 98.44 92 GLU A CA 1
ATOM 781 C C . GLU A 1 92 ? 13.836 0.496 -12.442 1.00 98.44 92 GLU A C 1
ATOM 783 O O . GLU A 1 92 ? 14.264 0.897 -13.521 1.00 98.44 92 GLU A O 1
ATOM 788 N N . GLN A 1 93 ? 14.652 0.094 -11.465 1.00 98.69 93 GLN A N 1
ATOM 789 C CA . GLN A 1 93 ? 16.102 0.065 -11.611 1.00 98.69 93 GLN A CA 1
ATOM 790 C C . GLN A 1 93 ? 16.539 -0.904 -12.720 1.00 98.69 93 GLN A C 1
ATOM 792 O O . GLN A 1 93 ? 17.305 -0.515 -13.599 1.00 98.69 93 GLN A O 1
ATOM 797 N N . GLU A 1 94 ? 16.012 -2.131 -12.731 1.00 98.56 94 GLU A N 1
ATOM 798 C CA . GLU A 1 94 ? 16.287 -3.109 -13.792 1.00 98.56 94 GLU A CA 1
ATOM 799 C C . GLU A 1 94 ? 15.825 -2.612 -15.171 1.00 98.56 94 GLU A C 1
ATOM 801 O O . GLU A 1 94 ? 16.517 -2.808 -16.173 1.00 98.56 94 GLU A O 1
ATOM 806 N N . ALA A 1 95 ? 14.666 -1.951 -15.238 1.00 98.38 95 ALA A N 1
ATOM 807 C CA . ALA A 1 95 ? 14.152 -1.372 -16.473 1.00 98.38 95 ALA A CA 1
ATOM 808 C C . ALA A 1 95 ? 15.046 -0.234 -16.989 1.00 98.38 95 ALA A C 1
ATOM 810 O O . ALA A 1 95 ? 15.337 -0.192 -18.185 1.00 98.38 95 ALA A O 1
ATOM 811 N N . ALA A 1 96 ? 15.522 0.642 -16.101 1.00 98.50 96 ALA A N 1
ATOM 812 C CA . ALA A 1 96 ? 16.421 1.739 -16.445 1.00 98.50 96 ALA A CA 1
ATOM 813 C C . ALA A 1 96 ? 17.789 1.235 -16.931 1.00 98.50 96 ALA A C 1
ATOM 815 O O . ALA A 1 96 ? 18.306 1.727 -17.936 1.00 98.50 96 ALA A O 1
ATOM 816 N N . ASP A 1 97 ? 18.354 0.224 -16.264 1.00 98.62 97 ASP A N 1
ATOM 81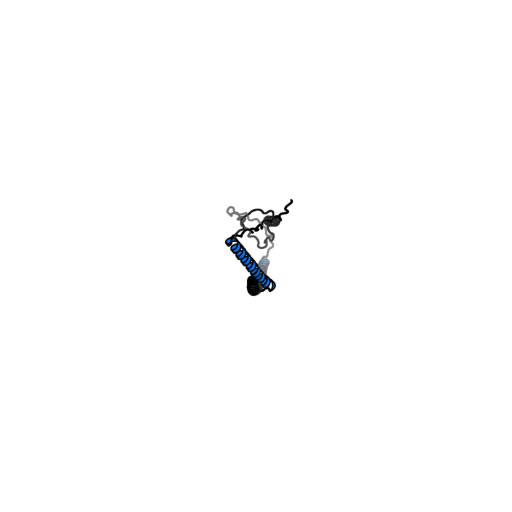7 C CA . ASP A 1 97 ? 19.614 -0.399 -16.678 1.00 98.62 97 ASP A CA 1
ATOM 818 C C . ASP A 1 97 ? 19.475 -1.052 -18.063 1.00 98.62 97 ASP A C 1
ATOM 820 O O . 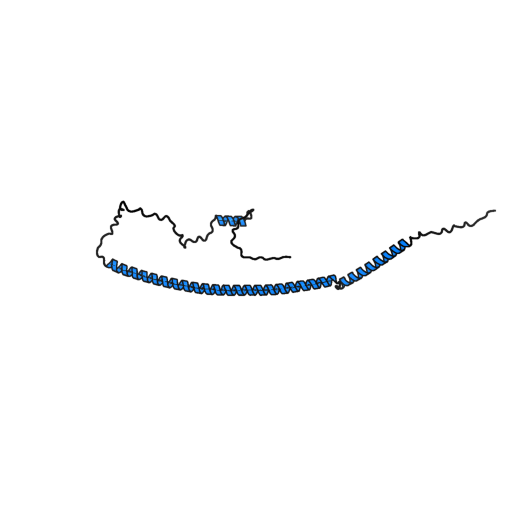ASP A 1 97 ? 20.333 -0.874 -18.934 1.00 98.62 97 ASP A O 1
ATOM 824 N N . LYS A 1 98 ? 18.354 -1.742 -18.305 1.00 98.56 98 LYS A N 1
ATOM 825 C CA . LYS A 1 98 ? 18.049 -2.345 -19.607 1.00 98.56 98 LYS A CA 1
ATOM 826 C C . LYS A 1 98 ? 17.855 -1.297 -20.703 1.00 98.56 98 LYS A C 1
ATOM 828 O O . LYS A 1 98 ? 18.395 -1.464 -21.794 1.00 98.56 98 LYS A O 1
ATOM 833 N N . GLU A 1 99 ? 17.121 -0.216 -20.433 1.00 98.50 99 GLU A N 1
ATOM 834 C CA . GLU A 1 99 ? 16.940 0.877 -21.399 1.00 98.50 99 GLU A CA 1
ATOM 835 C C . GLU A 1 99 ? 18.286 1.518 -21.756 1.00 98.50 99 GLU A C 1
ATOM 837 O O . GLU A 1 99 ? 18.546 1.809 -22.924 1.00 98.50 99 GLU A O 1
ATOM 842 N N . LEU A 1 100 ? 19.166 1.714 -20.771 1.00 98.44 100 LEU A N 1
ATOM 843 C CA . LEU A 1 100 ? 20.499 2.250 -21.016 1.00 98.44 100 LEU A CA 1
ATOM 844 C C . LEU A 1 100 ? 21.310 1.334 -21.940 1.00 98.44 100 LEU A C 1
ATOM 846 O O . LEU A 1 100 ? 21.922 1.822 -22.892 1.00 98.44 100 LEU A O 1
ATOM 850 N N . GLU A 1 101 ? 21.312 0.025 -21.682 1.00 98.44 101 GLU A N 1
ATOM 851 C CA . GLU A 1 101 ? 22.017 -0.948 -22.519 1.00 98.44 101 GLU A CA 1
ATOM 852 C C . GLU A 1 101 ? 21.467 -0.967 -23.954 1.00 98.44 101 GLU A C 1
ATOM 854 O O . GLU A 1 101 ? 22.239 -0.884 -24.913 1.00 98.44 101 GLU A O 1
ATOM 859 N N . GLU A 1 102 ? 20.141 -0.982 -24.111 1.00 98.44 102 GLU A N 1
ATOM 860 C CA . GLU A 1 102 ? 19.476 -0.915 -25.416 1.00 98.44 102 GLU A CA 1
ATOM 861 C C . GLU A 1 102 ? 19.855 0.364 -26.175 1.00 98.44 102 GLU A C 1
ATOM 863 O O . GLU A 1 102 ? 20.230 0.304 -27.346 1.00 98.44 102 GLU A O 1
ATOM 868 N N . ARG A 1 103 ? 19.860 1.521 -25.505 1.00 98.44 103 ARG A N 1
ATOM 869 C CA . ARG A 1 103 ? 20.228 2.803 -26.126 1.00 98.44 103 ARG A CA 1
ATOM 870 C C . ARG A 1 103 ? 21.695 2.878 -26.521 1.00 98.44 103 ARG A C 1
ATOM 872 O O . ARG A 1 103 ? 22.020 3.494 -27.536 1.00 98.44 103 ARG A O 1
ATOM 879 N N . LEU A 1 104 ? 22.588 2.272 -25.742 1.00 98.50 104 LEU A N 1
ATOM 880 C CA . LEU A 1 104 ? 24.001 2.181 -26.103 1.00 98.50 104 LEU A CA 1
ATOM 881 C C . LEU A 1 104 ? 24.203 1.293 -27.335 1.00 98.50 104 LEU A C 1
ATOM 883 O O . LEU A 1 104 ? 24.982 1.660 -28.217 1.00 98.50 104 LEU A O 1
ATOM 887 N N . ALA A 1 105 ? 23.486 0.170 -27.420 1.00 98.31 105 ALA A N 1
ATOM 888 C CA . ALA A 1 105 ? 23.517 -0.705 -28.587 1.00 98.31 105 ALA A CA 1
ATOM 889 C C . ALA A 1 105 ? 22.972 0.004 -29.840 1.00 98.31 105 ALA A C 1
ATOM 891 O O . ALA A 1 105 ? 23.655 0.040 -30.862 1.00 98.31 105 ALA A O 1
ATOM 892 N N . GLU A 1 106 ? 21.808 0.654 -29.739 1.00 98.25 106 GLU A N 1
ATOM 893 C CA . GLU A 1 106 ? 21.221 1.444 -30.831 1.00 98.25 106 GLU A CA 1
ATOM 894 C C . GLU A 1 106 ? 22.168 2.546 -31.323 1.00 98.25 106 GLU A C 1
ATOM 896 O O . GLU A 1 106 ? 22.325 2.747 -32.529 1.00 98.25 106 GLU A O 1
ATOM 901 N N . LEU A 1 107 ? 22.831 3.256 -30.403 1.00 98.31 107 LEU A N 1
ATOM 902 C CA . LEU A 1 107 ? 23.793 4.297 -30.757 1.00 98.31 107 LEU A CA 1
ATOM 903 C C . LEU A 1 107 ? 25.007 3.719 -31.491 1.00 98.31 107 LEU A C 1
ATOM 905 O O . LEU A 1 107 ? 25.465 4.301 -32.474 1.00 98.31 107 LEU A O 1
ATOM 909 N N . MET A 1 108 ? 25.530 2.584 -31.024 1.00 98.38 108 MET A N 1
ATOM 910 C CA . MET A 1 108 ? 26.653 1.910 -31.669 1.00 98.38 108 MET A CA 1
ATOM 911 C C . MET A 1 108 ? 26.292 1.478 -33.095 1.00 98.38 108 MET A C 1
ATOM 913 O O . MET A 1 108 ? 27.052 1.761 -34.022 1.00 98.38 108 MET A O 1
ATOM 917 N N . ASP A 1 109 ? 25.121 0.869 -33.284 1.00 98.12 109 ASP A N 1
ATOM 918 C CA . ASP A 1 109 ? 24.633 0.449 -34.599 1.00 98.12 109 ASP A CA 1
ATOM 919 C C . ASP A 1 109 ? 24.436 1.651 -35.535 1.00 98.12 109 ASP A C 1
ATOM 921 O O . ASP A 1 109 ? 24.862 1.615 -36.692 1.00 98.12 109 ASP A O 1
ATOM 925 N N . ALA A 1 110 ? 23.882 2.757 -35.026 1.00 98.25 110 ALA A N 1
ATOM 926 C CA . ALA A 1 110 ? 23.728 3.994 -35.786 1.00 98.25 110 ALA A CA 1
ATOM 927 C C . ALA A 1 110 ? 25.079 4.581 -36.229 1.00 98.25 110 ALA A C 1
ATOM 929 O O . ALA A 1 110 ? 25.229 4.988 -37.382 1.00 98.25 110 ALA A O 1
ATOM 930 N N . MET A 1 111 ? 26.084 4.592 -35.347 1.00 98.12 111 MET A N 1
ATOM 931 C CA . MET A 1 111 ? 27.429 5.074 -35.682 1.00 98.12 111 MET A CA 1
ATOM 932 C C . MET A 1 111 ? 28.123 4.189 -36.723 1.00 98.12 111 MET A C 1
ATOM 934 O O . 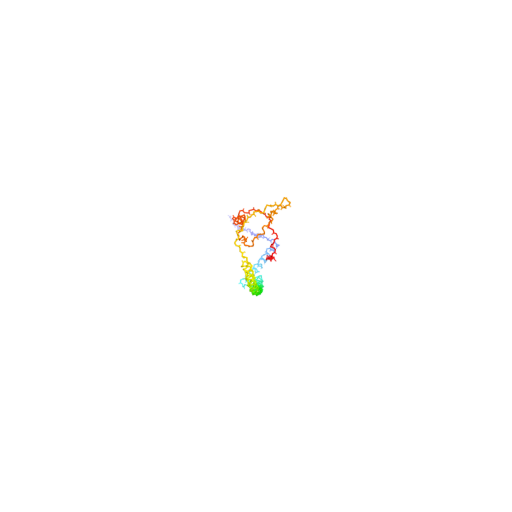MET A 1 111 ? 28.825 4.700 -37.601 1.00 98.12 111 MET A O 1
ATOM 938 N N . ILE A 1 112 ? 27.936 2.869 -36.639 1.00 97.88 112 ILE A N 1
ATOM 939 C CA . ILE A 1 112 ? 28.460 1.923 -37.630 1.00 97.88 112 ILE A CA 1
ATOM 940 C C . ILE A 1 112 ? 27.805 2.190 -38.984 1.00 97.88 112 ILE A C 1
ATOM 942 O O . ILE A 1 112 ? 28.516 2.355 -39.977 1.00 97.88 112 ILE A O 1
ATOM 946 N N . GLN A 1 113 ? 26.477 2.308 -39.016 1.00 98.19 113 GLN A N 1
ATOM 947 C CA . GLN A 1 113 ? 25.736 2.602 -40.237 1.00 98.19 113 GLN A CA 1
ATOM 948 C C . GLN A 1 113 ? 26.192 3.925 -40.865 1.00 98.19 113 GLN A C 1
ATOM 950 O O . GLN A 1 113 ? 26.435 3.978 -42.069 1.00 98.19 113 GLN A O 1
ATOM 955 N N . GLU A 1 114 ? 26.381 4.977 -40.066 1.00 97.75 114 GLU A N 1
ATOM 956 C CA . GLU A 1 114 ? 26.881 6.260 -40.565 1.00 97.75 114 GLU A CA 1
ATOM 957 C C . GLU A 1 114 ? 28.275 6.110 -41.201 1.00 97.75 114 GLU A C 1
ATOM 959 O O . GLU A 1 114 ? 28.517 6.595 -42.307 1.00 97.75 114 GLU A O 1
ATOM 964 N N . CYS A 1 115 ? 29.192 5.378 -40.557 1.00 97.75 115 CYS A N 1
ATOM 965 C CA . CYS A 1 115 ? 30.517 5.103 -41.119 1.00 97.75 115 CYS A CA 1
ATOM 966 C C . CYS A 1 115 ? 30.445 4.327 -42.446 1.00 97.75 115 CYS A C 1
ATOM 968 O O . CYS A 1 115 ? 31.200 4.620 -43.380 1.00 97.75 115 CYS A O 1
ATOM 970 N N . GLU A 1 116 ? 29.551 3.343 -42.550 1.00 97.25 116 GLU A N 1
ATOM 971 C CA . GLU A 1 116 ? 29.329 2.575 -43.778 1.00 97.25 116 GLU A CA 1
ATOM 972 C C . GLU A 1 116 ? 28.742 3.443 -44.900 1.00 97.25 116 GLU A C 1
ATOM 974 O O . GLU A 1 116 ? 29.173 3.347 -46.055 1.00 97.25 116 GLU A O 1
ATOM 979 N N . GLU A 1 117 ? 27.807 4.334 -44.569 1.00 96.94 117 GLU A N 1
ATOM 980 C CA . GLU A 1 117 ? 27.231 5.306 -45.495 1.00 96.94 117 GLU A CA 1
ATOM 981 C C . GLU A 1 117 ? 28.284 6.301 -45.998 1.00 96.94 117 GLU A C 1
ATOM 983 O O . GLU A 1 117 ? 28.381 6.515 -47.210 1.00 96.94 117 GLU A O 1
ATOM 988 N N . HIS A 1 118 ? 29.133 6.838 -45.112 1.00 97.06 118 HIS A N 1
ATOM 989 C CA . HIS A 1 118 ? 30.259 7.706 -45.487 1.00 97.06 118 HIS A CA 1
ATOM 990 C C . HIS A 1 118 ? 31.246 6.986 -46.405 1.00 97.06 118 HIS A C 1
ATOM 992 O O . HIS A 1 118 ? 31.654 7.536 -47.429 1.00 97.06 118 HIS A O 1
ATOM 998 N N . LYS A 1 119 ? 31.597 5.730 -46.100 1.00 96.50 119 LYS A N 1
ATOM 999 C CA . LYS A 1 119 ? 32.462 4.915 -46.965 1.00 96.50 119 LYS A CA 1
ATOM 1000 C C . LYS A 1 119 ? 31.854 4.751 -48.359 1.00 96.50 119 LYS A C 1
ATOM 1002 O O . LYS A 1 119 ? 32.532 4.995 -49.357 1.00 96.50 119 LYS A O 1
ATOM 1007 N N . LYS A 1 120 ? 30.573 4.383 -48.437 1.00 96.06 120 LYS A N 1
ATOM 1008 C CA . LYS A 1 120 ? 29.848 4.239 -49.706 1.00 96.06 120 LYS A CA 1
ATOM 1009 C C . LYS A 1 120 ? 29.772 5.562 -50.469 1.00 96.06 120 LYS A C 1
ATOM 1011 O O . LYS A 1 120 ? 29.867 5.565 -51.696 1.00 96.06 120 LYS A O 1
ATOM 1016 N N . HIS A 1 121 ? 29.603 6.678 -49.761 1.00 95.19 121 HIS A N 1
ATOM 1017 C CA . HIS A 1 121 ? 29.596 8.008 -50.354 1.00 95.19 121 HIS A CA 1
ATOM 1018 C C . HIS A 1 121 ? 30.945 8.332 -51.003 1.00 95.19 121 HIS A C 1
ATOM 1020 O O . HIS A 1 121 ? 30.973 8.685 -52.179 1.00 95.19 121 HIS A O 1
ATOM 1026 N N . ILE A 1 122 ? 32.053 8.101 -50.293 1.00 93.50 122 ILE A N 1
ATOM 1027 C CA . ILE A 1 122 ? 33.413 8.301 -50.815 1.00 93.50 122 ILE A CA 1
ATOM 1028 C C . ILE A 1 122 ? 33.673 7.411 -52.037 1.00 93.50 122 ILE A C 1
ATOM 1030 O O . ILE A 1 122 ? 34.177 7.891 -53.049 1.00 93.50 122 ILE A O 1
ATOM 1034 N N . GLU A 1 123 ? 33.309 6.126 -51.984 1.00 92.19 123 GLU A N 1
ATOM 1035 C CA . GLU A 1 123 ? 33.466 5.203 -53.120 1.00 92.19 123 GLU A CA 1
ATOM 1036 C C . GLU A 1 123 ? 32.664 5.665 -54.347 1.00 92.19 123 GLU A C 1
ATOM 1038 O O . GLU A 1 123 ? 33.156 5.625 -55.478 1.00 92.19 123 GLU A O 1
ATOM 1043 N N . HIS A 1 124 ? 31.442 6.151 -54.127 1.00 91.94 124 HIS A N 1
ATOM 1044 C CA . HIS A 1 124 ? 30.594 6.707 -55.175 1.00 91.94 124 HIS A CA 1
ATOM 1045 C C . HIS A 1 124 ? 31.176 7.999 -55.771 1.00 91.94 124 HIS A C 1
ATOM 1047 O O . HIS A 1 124 ? 31.202 8.154 -56.994 1.00 91.94 124 HIS A O 1
ATOM 1053 N N . GLU A 1 125 ? 31.663 8.926 -54.942 1.00 91.06 125 GLU A N 1
ATOM 1054 C CA . GLU A 1 125 ? 32.319 10.154 -55.405 1.00 91.06 125 GLU A CA 1
ATOM 1055 C C . GLU A 1 125 ? 33.610 9.860 -56.177 1.00 91.06 125 GLU A C 1
ATOM 1057 O O . GLU A 1 125 ? 33.831 10.442 -57.243 1.00 91.06 125 GLU A O 1
ATOM 1062 N N . PHE A 1 126 ? 34.427 8.918 -55.701 1.00 88.94 126 PHE A N 1
ATOM 1063 C CA . PHE A 1 126 ? 35.644 8.474 -56.378 1.00 88.94 126 PHE A CA 1
ATOM 1064 C C . PHE A 1 126 ? 35.332 7.907 -57.771 1.00 88.94 126 PHE A C 1
ATOM 1066 O O . PHE A 1 126 ? 35.865 8.390 -58.771 1.00 88.94 126 PHE A O 1
ATOM 1073 N N . HIS A 1 127 ? 34.386 6.963 -57.864 1.00 84.62 127 HIS A N 1
ATOM 1074 C CA . HIS A 1 127 ? 33.977 6.366 -59.139 1.00 84.62 127 HIS A CA 1
ATOM 1075 C C . HIS A 1 127 ? 33.420 7.402 -60.130 1.00 84.62 127 HIS A C 1
ATOM 1077 O O . HIS A 1 127 ? 33.730 7.370 -61.322 1.00 84.62 127 HIS A O 1
ATOM 1083 N N . ASN A 1 128 ? 32.629 8.362 -59.646 1.00 79.88 128 ASN A N 1
ATOM 1084 C CA . ASN A 1 128 ? 32.078 9.422 -60.490 1.00 79.88 128 ASN A CA 1
ATOM 1085 C C . ASN A 1 128 ? 33.129 10.451 -60.930 1.00 79.88 128 ASN A C 1
ATOM 1087 O O . ASN A 1 128 ? 32.997 11.035 -62.008 1.00 79.88 128 ASN A O 1
ATOM 1091 N N . THR A 1 129 ? 34.168 10.683 -60.126 1.00 75.50 129 THR A N 1
ATOM 1092 C CA . THR A 1 129 ? 35.273 11.583 -60.484 1.00 75.50 129 THR A CA 1
ATOM 1093 C C . THR A 1 129 ? 36.108 10.992 -61.619 1.00 75.50 129 THR A C 1
ATOM 1095 O O . THR A 1 129 ? 36.405 11.698 -62.585 1.00 75.50 129 THR A O 1
ATOM 1098 N N . ASP A 1 130 ? 36.387 9.686 -61.581 1.00 60.66 130 ASP A N 1
ATOM 1099 C CA . ASP A 1 130 ? 37.081 8.983 -62.666 1.00 60.66 130 ASP A CA 1
ATOM 1100 C C . ASP A 1 130 ? 36.288 9.038 -63.982 1.00 60.66 130 ASP A C 1
ATOM 1102 O O . ASP A 1 130 ? 36.851 9.356 -65.033 1.00 60.66 130 ASP A O 1
ATOM 1106 N N . ILE A 1 131 ? 34.967 8.837 -63.932 1.00 59.75 131 ILE A N 1
ATOM 1107 C CA . ILE A 1 131 ? 34.092 8.918 -65.114 1.00 59.75 131 ILE A CA 1
ATOM 1108 C C . ILE A 1 131 ? 34.025 10.347 -65.678 1.00 59.75 131 ILE A C 1
ATOM 1110 O O . ILE A 1 131 ? 34.114 10.529 -66.894 1.00 59.75 131 ILE A O 1
ATOM 1114 N N . ASN A 1 132 ? 33.912 11.370 -64.823 1.00 57.03 132 ASN A N 1
ATOM 1115 C CA . ASN A 1 132 ? 33.842 12.770 -65.261 1.00 57.03 132 ASN A CA 1
ATOM 1116 C C . ASN A 1 132 ? 35.187 13.317 -65.770 1.00 57.03 132 ASN A C 1
ATOM 1118 O O . ASN A 1 132 ? 35.196 14.241 -66.585 1.00 57.03 132 ASN A O 1
ATOM 1122 N N . SER A 1 133 ? 36.317 12.753 -65.333 1.00 56.62 133 SER A N 1
ATOM 1123 C CA . SER A 1 133 ? 37.648 13.129 -65.831 1.00 56.62 133 SER A CA 1
ATOM 1124 C C . SER A 1 133 ? 37.955 12.568 -67.230 1.00 56.62 133 SER A C 1
ATOM 1126 O O . SER A 1 133 ? 38.752 13.149 -67.966 1.00 56.62 133 SER A O 1
ATOM 1128 N N . ALA A 1 134 ? 37.286 11.479 -67.634 1.00 51.25 134 ALA A N 1
ATOM 1129 C CA . ALA A 1 134 ? 37.521 10.796 -68.908 1.00 51.25 134 ALA A CA 1
ATOM 1130 C C . ALA A 1 134 ? 36.721 11.360 -70.102 1.00 51.25 134 ALA A C 1
ATOM 1132 O O . ALA A 1 134 ? 36.944 10.946 -71.242 1.00 51.25 134 ALA A O 1
ATOM 1133 N N . THR A 1 135 ? 35.827 12.333 -69.900 1.00 49.31 135 THR A N 1
ATOM 1134 C CA . THR A 1 135 ? 35.118 13.004 -71.002 1.00 49.31 135 THR A CA 1
ATOM 1135 C C . THR A 1 135 ? 35.760 14.335 -71.366 1.00 49.31 135 THR A C 1
ATOM 1137 O O . THR A 1 135 ? 35.375 15.411 -70.916 1.00 49.31 135 THR A O 1
ATOM 1140 N N . PHE A 1 136 ? 36.731 14.235 -72.270 1.00 49.31 136 PHE A N 1
ATOM 1141 C CA . PHE A 1 136 ? 37.085 15.286 -73.213 1.00 49.31 136 PHE A CA 1
ATOM 1142 C C . PHE A 1 136 ? 35.829 15.893 -73.864 1.00 49.31 136 PHE A C 1
ATOM 1144 O O . PHE A 1 136 ? 34.970 15.165 -74.359 1.00 49.31 136 PHE A O 1
ATOM 1151 N N . GLY A 1 137 ? 35.783 17.223 -73.964 1.00 50.78 137 GLY A N 1
ATOM 1152 C CA . GLY A 1 137 ? 34.916 17.922 -74.915 1.00 50.78 137 GLY A CA 1
ATOM 1153 C C . GLY A 1 137 ? 33.875 18.830 -74.274 1.00 50.78 137 GLY A C 1
ATOM 1154 O O . GLY A 1 137 ? 32.755 18.431 -73.975 1.00 50.78 137 GLY A O 1
ATOM 1155 N N . THR A 1 138 ? 34.241 20.101 -74.159 1.00 53.72 138 THR A N 1
ATOM 1156 C CA . THR A 1 138 ? 33.351 21.257 -74.041 1.00 53.72 138 THR A CA 1
ATOM 1157 C C . THR A 1 138 ? 32.183 21.184 -75.030 1.00 53.72 138 THR A C 1
ATOM 1159 O O . THR A 1 138 ? 32.299 21.600 -76.179 1.00 53.72 138 THR A O 1
ATOM 1162 N N . TYR A 1 139 ? 31.013 20.748 -74.569 1.00 52.69 139 TYR A N 1
ATOM 1163 C CA . TYR A 1 139 ? 29.748 21.121 -75.195 1.00 52.69 139 TYR A CA 1
ATOM 1164 C C . TYR A 1 139 ? 28.761 21.573 -74.120 1.00 52.69 139 TYR A C 1
ATOM 1166 O O . TYR A 1 139 ? 28.560 20.860 -73.135 1.00 52.69 139 TYR A O 1
ATOM 1174 N N . PRO A 1 140 ? 28.121 22.747 -74.275 1.00 53.75 140 PRO A N 1
ATOM 1175 C CA . PRO A 1 140 ? 27.077 23.157 -73.354 1.00 53.75 140 PRO A CA 1
ATOM 1176 C C . PRO A 1 140 ? 25.923 22.155 -73.436 1.00 53.75 140 PRO A C 1
ATOM 1178 O O . PRO A 1 140 ? 25.406 21.868 -74.520 1.00 53.75 140 PRO A O 1
ATOM 1181 N N . VAL A 1 141 ? 25.525 21.628 -72.274 1.00 57.47 141 VAL A N 1
ATOM 1182 C CA . VAL A 1 141 ? 24.364 20.748 -72.104 1.00 57.47 141 VAL A CA 1
ATOM 1183 C C . VAL A 1 141 ? 23.114 21.529 -72.507 1.00 57.47 141 VAL A C 1
ATOM 1185 O O . VAL A 1 141 ? 22.482 22.220 -71.708 1.00 57.47 141 VAL A O 1
ATOM 1188 N N . ASN A 1 142 ? 22.771 21.452 -73.790 1.00 57.41 142 ASN A N 1
ATOM 1189 C CA . ASN A 1 142 ? 21.541 22.006 -74.327 1.00 57.41 142 ASN A CA 1
ATOM 1190 C C . ASN A 1 142 ? 20.362 21.244 -73.712 1.00 57.41 142 ASN A C 1
ATOM 1192 O O . ASN A 1 142 ? 20.039 20.137 -74.144 1.00 57.41 142 ASN A O 1
ATOM 1196 N N . LYS A 1 143 ? 19.691 21.849 -72.726 1.00 59.25 143 LYS A N 1
ATOM 1197 C CA . LYS A 1 143 ? 18.423 21.356 -72.170 1.00 59.25 143 LYS A CA 1
ATOM 1198 C C . LYS A 1 143 ? 17.300 21.550 -73.192 1.00 59.25 143 LYS A C 1
ATOM 1200 O O . LYS A 1 143 ? 16.476 22.453 -73.076 1.00 59.25 143 LYS A O 1
ATOM 1205 N N . LYS A 1 144 ? 17.273 20.713 -74.229 1.00 62.38 144 LYS A N 1
ATOM 1206 C CA . LYS A 1 144 ? 16.112 20.597 -75.115 1.00 62.38 144 LYS A CA 1
ATOM 1207 C C . LYS A 1 144 ? 15.046 19.806 -74.364 1.00 62.38 144 LYS A C 1
ATOM 1209 O O . LYS A 1 144 ? 15.261 18.646 -74.026 1.00 62.38 144 LYS A O 1
ATOM 1214 N N . SER A 1 145 ? 13.914 20.442 -74.078 1.00 62.81 145 SER A N 1
ATOM 1215 C CA . SER A 1 145 ? 12.749 19.774 -73.505 1.00 62.81 145 SER A CA 1
ATOM 1216 C C . SER A 1 145 ? 12.324 18.617 -74.414 1.00 62.81 145 SER A C 1
ATOM 1218 O O . SER A 1 145 ? 12.035 18.807 -75.599 1.00 62.81 145 SER A O 1
ATOM 1220 N N . LEU A 1 146 ? 12.314 17.398 -73.868 1.00 67.31 146 LEU A N 1
ATOM 1221 C CA . LEU A 1 146 ? 11.748 16.232 -74.539 1.00 67.31 146 LEU A CA 1
ATOM 1222 C C . LEU A 1 146 ? 10.261 16.509 -74.791 1.00 67.31 146 LEU A C 1
ATOM 1224 O O . LEU A 1 146 ? 9.461 16.584 -73.858 1.00 67.31 146 LEU A O 1
ATOM 1228 N N . ARG A 1 147 ? 9.883 16.697 -76.060 1.00 71.31 147 ARG A N 1
ATOM 1229 C CA . ARG A 1 147 ? 8.469 16.736 -76.446 1.00 71.31 147 ARG A CA 1
ATOM 1230 C C . ARG A 1 147 ? 7.911 15.329 -76.264 1.00 71.31 147 ARG A C 1
ATOM 1232 O O . ARG A 1 147 ? 8.391 14.388 -76.894 1.00 71.31 147 ARG A O 1
ATOM 1239 N N . ARG A 1 148 ? 6.929 15.198 -75.377 1.00 67.31 148 ARG A N 1
ATOM 1240 C CA . ARG A 1 148 ? 6.292 13.921 -75.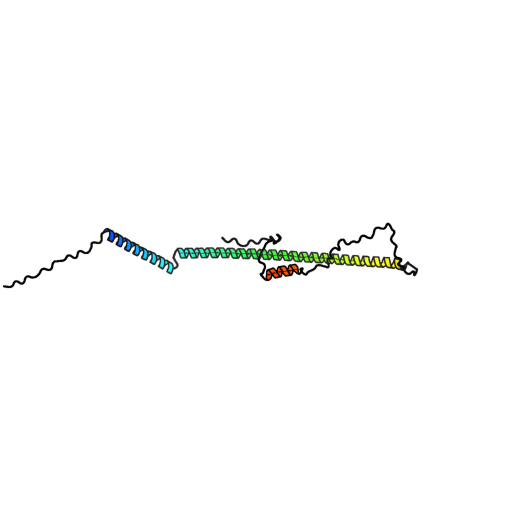042 1.00 67.31 148 ARG A CA 1
ATOM 1241 C C . ARG A 1 148 ? 5.644 13.313 -76.286 1.00 67.31 148 ARG A C 1
ATOM 1243 O O . ARG A 1 148 ? 5.083 14.033 -77.114 1.00 67.31 148 ARG A O 1
ATOM 1250 N N . ARG A 1 149 ? 5.745 11.991 -76.434 1.00 72.62 149 ARG A N 1
ATOM 1251 C CA . ARG A 1 149 ? 5.087 11.266 -77.530 1.00 72.62 149 ARG A CA 1
ATOM 1252 C C . ARG A 1 149 ? 3.569 11.233 -77.276 1.00 72.62 149 ARG A C 1
ATOM 1254 O O . ARG A 1 149 ? 3.177 11.122 -76.118 1.00 72.62 149 ARG A O 1
ATOM 1261 N N . PRO A 1 150 ? 2.712 11.277 -78.314 1.00 64.31 150 PRO A N 1
ATOM 1262 C CA . PRO A 1 150 ? 1.253 11.323 -78.142 1.00 64.31 150 PRO A CA 1
ATOM 1263 C C . PRO A 1 150 ? 0.651 10.177 -77.310 1.00 64.31 150 PRO A C 1
ATOM 1265 O O . PRO A 1 150 ? -0.386 10.364 -76.690 1.00 64.31 150 PRO A O 1
ATOM 1268 N N . ASN A 1 151 ? 1.318 9.019 -77.257 1.00 61.28 151 ASN A N 1
ATOM 1269 C CA . ASN A 1 151 ? 0.864 7.836 -76.516 1.00 61.28 151 ASN A CA 1
ATOM 1270 C C . ASN A 1 151 ? 1.526 7.660 -75.140 1.00 61.28 151 ASN A C 1
ATOM 1272 O O . ASN A 1 151 ? 1.458 6.577 -74.565 1.00 61.28 151 ASN A O 1
ATOM 1276 N N . GLU A 1 152 ? 2.200 8.677 -74.607 1.00 62.34 152 GLU A N 1
ATOM 1277 C CA . GLU A 1 152 ? 2.787 8.575 -73.273 1.00 62.34 152 GLU A CA 1
ATOM 1278 C C . GLU A 1 152 ? 1.747 8.982 -72.208 1.00 62.34 152 GLU A C 1
ATOM 1280 O O . GLU A 1 152 ? 1.311 10.143 -72.207 1.00 62.34 152 GLU A O 1
ATOM 1285 N N . PRO A 1 153 ? 1.322 8.078 -71.300 1.00 66.38 153 PRO A N 1
ATOM 1286 C CA . PRO A 1 153 ? 0.348 8.424 -70.271 1.00 66.38 153 PRO A CA 1
ATOM 1287 C C . PRO A 1 153 ? 0.884 9.572 -69.414 1.00 66.38 153 PRO A C 1
ATOM 1289 O O . PRO A 1 153 ? 2.074 9.644 -69.105 1.00 66.38 153 PRO A O 1
ATOM 1292 N N . THR A 1 154 ? 0.014 10.531 -69.100 1.00 61.00 154 THR A N 1
ATOM 1293 C CA . THR A 1 154 ? 0.328 11.696 -68.264 1.00 61.00 154 THR A CA 1
ATOM 1294 C C . THR A 1 154 ? 0.961 11.220 -66.956 1.00 61.00 154 THR A C 1
ATOM 1296 O O . THR A 1 154 ? 0.403 10.303 -66.351 1.00 61.00 154 THR A O 1
ATOM 1299 N N . PRO A 1 155 ? 2.099 11.795 -66.512 1.00 62.16 155 PRO A N 1
ATOM 1300 C CA . PRO A 1 155 ? 2.707 11.398 -65.250 1.00 62.16 155 PRO A CA 1
ATOM 1301 C C . PRO A 1 155 ? 1.656 11.493 -64.147 1.00 62.16 155 PRO A C 1
ATOM 1303 O O . PRO A 1 155 ? 0.990 12.519 -63.985 1.00 62.16 155 PRO A O 1
ATOM 1306 N N . PHE A 1 156 ? 1.465 10.368 -63.467 1.00 53.25 156 PHE A N 1
ATOM 1307 C CA . PHE A 1 156 ? 0.487 10.195 -62.411 1.00 53.25 156 PHE A CA 1
ATOM 1308 C C . PHE A 1 156 ? 0.749 11.257 -61.342 1.00 53.25 156 PHE A C 1
ATOM 1310 O O . PHE A 1 156 ? 1.810 11.275 -60.722 1.00 53.25 156 PHE A O 1
ATOM 1317 N N . SER A 1 157 ? -0.184 12.194 -61.158 1.00 60.25 157 SER A N 1
ATOM 1318 C CA . SER A 1 157 ? -0.073 13.160 -60.072 1.00 60.25 157 SER A CA 1
ATOM 1319 C C . SER A 1 157 ? -0.326 12.416 -58.769 1.00 60.25 157 SER A C 1
ATOM 1321 O O . SER A 1 157 ? -1.474 12.161 -58.396 1.00 60.25 157 SER A O 1
ATOM 1323 N N . GLU A 1 158 ? 0.750 12.062 -58.084 1.00 54.16 158 GLU A N 1
ATOM 1324 C CA . GLU A 1 158 ? 0.737 11.468 -56.758 1.00 54.16 158 GLU A CA 1
ATOM 1325 C C . GLU A 1 158 ? 0.293 12.517 -55.726 1.00 54.16 158 GLU A C 1
ATOM 1327 O O . GLU A 1 158 ? 1.056 13.034 -54.921 1.00 54.16 158 GLU A O 1
ATOM 1332 N N . LYS A 1 159 ? -0.997 12.867 -55.750 1.00 54.47 159 LYS A N 1
ATOM 1333 C CA . LYS A 1 159 ? -1.686 13.494 -54.611 1.00 54.47 159 LYS A CA 1
ATOM 1334 C C . LYS A 1 159 ? -2.117 12.439 -53.585 1.00 54.47 159 LYS A C 1
ATOM 1336 O O . LYS A 1 159 ? -3.030 12.674 -52.798 1.00 54.47 159 LYS A O 1
ATOM 1341 N N . ARG A 1 160 ? -1.488 11.262 -53.595 1.00 56.91 160 ARG A N 1
ATOM 1342 C CA . ARG A 1 160 ? -1.750 10.192 -52.642 1.00 56.91 160 ARG A CA 1
ATOM 1343 C C . ARG A 1 160 ? -0.628 10.185 -51.613 1.00 56.91 160 ARG A C 1
ATOM 1345 O O . ARG A 1 160 ? 0.430 9.630 -51.839 1.00 56.91 160 ARG A O 1
ATOM 1352 N N . MET A 1 161 ? -0.933 10.829 -50.492 1.00 55.12 161 MET A N 1
ATOM 1353 C CA . MET A 1 161 ? -0.301 10.627 -49.191 1.00 55.12 161 MET A CA 1
ATOM 1354 C C . MET A 1 161 ? 1.204 10.898 -49.142 1.00 55.12 161 MET A C 1
ATOM 1356 O O . MET A 1 161 ? 2.027 9.990 -49.151 1.00 55.12 161 MET A O 1
ATOM 1360 N N . ARG A 1 162 ? 1.556 12.168 -48.911 1.00 54.84 162 ARG A N 1
ATOM 1361 C CA . ARG A 1 162 ? 2.727 12.433 -48.072 1.00 54.84 162 ARG A CA 1
ATOM 1362 C C . ARG A 1 162 ? 2.451 11.753 -46.730 1.00 54.84 162 ARG A C 1
ATOM 1364 O O . ARG A 1 162 ? 1.619 12.240 -45.965 1.00 54.84 162 ARG A O 1
ATOM 1371 N N . ALA A 1 163 ? 3.083 10.609 -46.485 1.00 52.91 163 ALA A N 1
ATOM 1372 C CA . ALA A 1 163 ? 3.258 10.113 -45.132 1.00 52.91 163 ALA A CA 1
ATOM 1373 C C . ALA A 1 163 ? 3.818 11.279 -44.307 1.00 52.91 163 ALA A C 1
ATOM 1375 O O . ALA A 1 163 ? 4.717 11.990 -44.766 1.00 52.91 163 ALA A O 1
ATOM 1376 N N . LYS A 1 164 ? 3.200 11.557 -43.156 1.00 52.44 164 LYS A N 1
ATOM 1377 C CA . LYS A 1 164 ? 3.658 12.614 -42.256 1.00 52.44 164 LYS A CA 1
ATOM 1378 C C . LYS A 1 164 ? 5.126 12.326 -41.940 1.00 52.44 164 LYS A C 1
ATOM 1380 O O . LYS A 1 164 ? 5.435 11.253 -41.432 1.00 52.44 164 LYS A O 1
ATOM 1385 N N . ASN A 1 165 ? 6.011 13.258 -42.293 1.00 50.56 165 ASN A N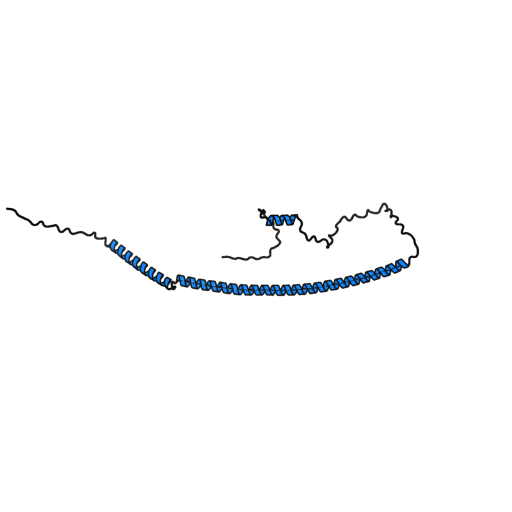 1
ATOM 1386 C CA . ASN A 1 165 ? 7.404 13.212 -41.865 1.00 50.56 165 ASN A CA 1
ATOM 1387 C C . ASN A 1 165 ? 7.428 13.039 -40.335 1.00 50.56 165 ASN A C 1
ATOM 1389 O O . ASN A 1 165 ? 6.742 13.810 -39.656 1.00 50.56 165 ASN A O 1
ATOM 1393 N N . PRO A 1 166 ? 8.207 12.097 -39.780 1.00 59.12 166 PRO A N 1
ATOM 1394 C CA . PRO A 1 166 ? 8.310 11.906 -38.332 1.00 59.12 166 PRO A CA 1
ATOM 1395 C C . PRO A 1 166 ? 8.869 13.143 -37.603 1.00 59.12 166 PRO A C 1
ATOM 1397 O O . PRO A 1 166 ? 8.698 13.275 -36.400 1.00 59.12 166 PRO A O 1
ATOM 1400 N N . GLN A 1 167 ? 9.456 14.108 -38.320 1.00 58.22 167 GLN A N 1
ATOM 1401 C CA . GLN A 1 167 ? 9.894 15.401 -37.779 1.00 58.22 167 GLN A CA 1
ATOM 1402 C C . GLN A 1 167 ? 8.757 16.413 -37.528 1.00 58.22 167 GLN A C 1
ATOM 1404 O O . GLN A 1 167 ? 9.025 17.530 -37.096 1.00 58.22 167 GLN A O 1
ATOM 1409 N N . GLN A 1 168 ? 7.494 16.069 -37.798 1.00 58.44 168 GLN A N 1
ATOM 1410 C CA . GLN A 1 168 ? 6.334 16.917 -37.488 1.00 58.44 168 GLN A CA 1
ATOM 1411 C C . GLN A 1 168 ? 5.438 16.264 -36.430 1.00 58.44 168 GLN A C 1
ATOM 1413 O O . GLN A 1 168 ? 4.234 16.100 -36.630 1.00 58.44 168 GLN A O 1
ATOM 1418 N N . VAL A 1 169 ? 6.024 15.877 -35.296 1.00 61.38 169 VAL A N 1
ATOM 1419 C CA . VAL A 1 169 ? 5.247 15.626 -34.077 1.00 61.38 169 VAL A CA 1
ATOM 1420 C C . VAL A 1 169 ? 4.795 16.988 -33.560 1.00 61.38 169 VAL A C 1
ATOM 1422 O O . VAL A 1 169 ? 5.603 17.811 -33.132 1.00 61.38 169 VAL A O 1
ATOM 1425 N N . ILE A 1 170 ? 3.503 17.274 -33.687 1.00 68.94 170 ILE A N 1
ATOM 1426 C CA . ILE A 1 170 ? 2.909 18.481 -33.118 1.00 68.94 170 ILE A CA 1
ATOM 1427 C C . ILE A 1 170 ? 2.740 18.205 -31.621 1.00 68.94 170 ILE A C 1
ATOM 1429 O O . ILE A 1 170 ? 1.850 17.462 -31.230 1.00 68.94 170 ILE A O 1
ATOM 1433 N N . TYR A 1 171 ? 3.623 18.778 -30.800 1.00 71.56 171 TYR A N 1
ATOM 1434 C CA . TYR A 1 171 ? 3.591 18.652 -29.334 1.00 71.56 171 TYR A CA 1
ATOM 1435 C C . TYR A 1 171 ? 2.520 19.528 -28.669 1.00 71.56 171 TYR A C 1
ATOM 1437 O O . TYR A 1 171 ? 2.297 19.431 -27.466 1.00 71.56 171 TYR A O 1
ATOM 1445 N N . ALA A 1 172 ? 1.883 20.412 -29.436 1.00 78.06 172 ALA A N 1
ATOM 1446 C CA . ALA A 1 172 ? 0.807 21.261 -28.955 1.00 78.06 172 ALA A CA 1
ATOM 1447 C C . ALA A 1 172 ? -0.545 20.595 -29.228 1.00 78.06 172 ALA A C 1
ATOM 1449 O O . ALA A 1 172 ? -0.843 20.234 -30.369 1.00 78.06 172 ALA A O 1
ATOM 1450 N N . LEU A 1 173 ? -1.369 20.475 -28.190 1.00 79.81 173 LEU A N 1
ATOM 1451 C CA . LEU A 1 173 ? -2.755 20.053 -28.349 1.00 79.81 173 LEU A CA 1
ATOM 1452 C C . LEU A 1 173 ? -3.523 21.082 -29.199 1.00 79.81 173 LEU A C 1
ATOM 1454 O O . LEU A 1 173 ? -3.242 22.285 -29.119 1.00 79.81 173 LEU A O 1
ATOM 1458 N N . PRO A 1 174 ? -4.479 20.640 -30.031 1.00 82.50 174 PRO A N 1
ATOM 1459 C CA . PRO A 1 174 ? -5.327 21.548 -30.786 1.00 82.50 174 PRO A CA 1
ATOM 1460 C C . PRO A 1 174 ? -6.166 22.418 -29.841 1.00 82.50 174 PRO A C 1
ATOM 1462 O O . PRO A 1 174 ? -6.614 21.981 -28.783 1.00 82.50 174 PRO A O 1
ATOM 1465 N N . GLU A 1 175 ? -6.425 23.660 -30.253 1.00 80.56 175 GLU A N 1
ATOM 1466 C CA . GLU A 1 175 ? -7.119 24.672 -29.440 1.00 80.56 175 GLU A CA 1
ATOM 1467 C C . GLU A 1 175 ? -8.511 24.214 -28.963 1.00 80.56 175 GLU A C 1
ATOM 1469 O O . GLU A 1 175 ? -8.964 24.602 -27.892 1.00 80.56 175 GLU A O 1
ATOM 1474 N N . SER A 1 176 ? -9.166 23.317 -29.706 1.00 83.50 176 SER A N 1
ATOM 1475 C CA . SER A 1 176 ? -10.442 22.707 -29.317 1.00 83.50 176 SER A CA 1
ATOM 1476 C C . SER A 1 176 ? -10.360 21.844 -28.055 1.00 83.50 176 SER A C 1
ATOM 1478 O O . SER A 1 176 ? -11.302 21.846 -27.267 1.00 83.50 176 SER A O 1
ATOM 1480 N N . GLU A 1 177 ? -9.261 21.113 -27.862 1.00 84.75 177 GLU A N 1
ATOM 1481 C CA . GLU A 1 177 ? -9.053 20.270 -26.677 1.00 84.75 177 GLU A CA 1
ATOM 1482 C C . GLU A 1 177 ? -8.706 21.139 -25.470 1.00 84.75 177 GLU A C 1
ATOM 1484 O O . GLU A 1 177 ? -9.336 21.017 -24.424 1.00 84.75 177 GLU A O 1
ATOM 1489 N N . LEU A 1 178 ? -7.827 22.130 -25.664 1.00 82.56 178 LEU A N 1
ATOM 1490 C CA . LEU A 1 178 ? -7.509 23.119 -24.631 1.00 82.56 178 LEU A CA 1
ATOM 1491 C C . LEU A 1 178 ? -8.762 23.859 -24.139 1.00 82.56 178 LEU A C 1
ATOM 1493 O O . LEU A 1 178 ? -8.922 24.070 -22.941 1.00 82.56 178 LEU A O 1
ATOM 1497 N N . LEU A 1 179 ? -9.671 24.235 -25.044 1.00 84.44 179 LEU A N 1
ATOM 1498 C CA . LEU A 1 179 ? -10.931 24.895 -24.688 1.00 84.44 179 LEU A CA 1
ATOM 1499 C C . LEU A 1 179 ? -11.913 23.960 -23.971 1.00 84.44 179 LEU A C 1
ATOM 1501 O O . LEU A 1 179 ? -12.662 24.424 -23.109 1.00 84.44 179 LEU A O 1
ATOM 1505 N N . SER A 1 180 ? -11.917 22.669 -24.310 1.00 83.25 180 SER A N 1
ATOM 1506 C CA . SER A 1 180 ? -12.714 21.656 -23.613 1.00 83.25 180 SER A CA 1
ATOM 1507 C C . SER A 1 180 ? -12.245 21.503 -22.166 1.00 83.25 180 SER A C 1
ATOM 1509 O O . SER A 1 180 ? -13.049 21.631 -21.243 1.00 83.25 180 SER A O 1
ATOM 1511 N N . ASP A 1 181 ? -10.940 21.345 -21.959 1.00 83.69 181 ASP A N 1
ATOM 1512 C CA . ASP A 1 181 ? -10.347 21.211 -20.627 1.00 83.69 181 ASP A CA 1
ATOM 1513 C C . ASP A 1 181 ? -10.543 22.485 -19.799 1.00 83.69 181 ASP A C 1
ATOM 1515 O O . ASP A 1 181 ? -10.931 22.430 -18.631 1.00 83.69 181 ASP A O 1
ATOM 1519 N N . LEU A 1 182 ? -10.383 23.659 -20.420 1.00 81.50 182 LEU A N 1
ATOM 1520 C CA . LEU A 1 182 ? -10.643 24.945 -19.773 1.00 81.50 182 LEU A CA 1
ATOM 1521 C C . LEU A 1 182 ? -12.115 25.089 -19.349 1.00 81.50 182 LEU A C 1
ATOM 1523 O O . LEU A 1 182 ? -12.410 25.708 -18.327 1.00 81.50 182 LEU A O 1
ATOM 1527 N N . LYS A 1 183 ? -13.053 24.521 -20.117 1.00 81.81 183 LYS A N 1
ATOM 1528 C CA . LYS A 1 183 ? -14.484 24.517 -19.782 1.00 81.81 183 LYS A CA 1
ATOM 1529 C C . LYS A 1 183 ? -14.780 23.621 -18.576 1.00 81.81 183 LYS A C 1
ATOM 1531 O O . LYS A 1 183 ? -15.604 24.005 -17.746 1.00 81.81 183 LYS A O 1
ATOM 1536 N N . VAL A 1 184 ? -14.091 22.482 -18.464 1.00 78.81 184 VAL A N 1
ATOM 1537 C CA . VAL A 1 184 ? -14.158 21.590 -17.294 1.00 78.81 184 VAL A CA 1
ATOM 1538 C C . VAL A 1 184 ? -13.572 22.281 -16.058 1.00 78.81 184 VAL A C 1
ATOM 1540 O O . VAL A 1 184 ? -14.208 22.296 -15.007 1.00 78.81 184 VAL A O 1
ATOM 1543 N N . LEU A 1 185 ? -12.415 22.937 -16.190 1.00 74.44 185 LEU A N 1
ATOM 1544 C CA . LEU A 1 185 ? -11.762 23.664 -15.092 1.00 74.44 185 LEU A CA 1
ATOM 1545 C C . LEU A 1 185 ? -12.566 24.878 -14.602 1.00 74.44 185 LEU A C 1
ATOM 1547 O O . LEU A 1 185 ? -12.562 25.180 -13.411 1.00 74.44 185 LEU A O 1
ATOM 1551 N N . ASN A 1 186 ? -13.283 25.560 -15.498 1.00 76.56 186 ASN A N 1
ATOM 1552 C CA . ASN A 1 186 ? -14.091 26.736 -15.163 1.00 76.56 186 ASN A CA 1
ATOM 1553 C C . ASN A 1 186 ? -15.477 26.400 -14.577 1.00 76.56 186 ASN A C 1
ATOM 1555 O O . ASN A 1 186 ? -16.290 27.307 -14.404 1.00 76.56 186 ASN A O 1
ATOM 1559 N N . GLY A 1 187 ? -15.763 25.127 -14.276 1.00 60.75 187 GLY A N 1
ATOM 1560 C CA . GLY A 1 187 ? -16.938 24.721 -13.497 1.00 60.75 187 GLY A CA 1
ATOM 1561 C C . GLY A 1 187 ? -18.299 24.893 -14.185 1.00 60.75 187 GLY A C 1
ATOM 1562 O O . GLY A 1 187 ? -19.319 24.785 -13.518 1.00 60.75 187 GLY A O 1
ATOM 1563 N N . ASN A 1 188 ? -18.340 25.125 -15.503 1.00 59.88 188 ASN A N 1
ATOM 1564 C CA . ASN A 1 188 ? -19.583 25.321 -16.271 1.00 59.88 188 ASN A CA 1
ATOM 1565 C C . ASN A 1 188 ? -19.948 24.104 -17.148 1.00 59.88 188 ASN A C 1
ATOM 1567 O O . ASN A 1 188 ? -20.564 24.248 -18.207 1.00 59.88 188 ASN A O 1
ATOM 1571 N N . GLY A 1 189 ? -19.511 22.909 -16.754 1.00 56.22 189 GLY A N 1
ATOM 1572 C CA . GLY A 1 189 ? -19.827 21.650 -17.426 1.00 56.22 189 GLY A CA 1
ATOM 1573 C C . GLY A 1 189 ? -20.877 20.856 -16.659 1.00 56.22 189 GLY A C 1
ATOM 1574 O O . GLY A 1 189 ? -20.545 19.814 -16.106 1.00 56.22 189 GLY A O 1
ATOM 1575 N N . GLU A 1 190 ? -22.114 21.348 -16.601 1.00 55.75 190 GLU A N 1
ATOM 1576 C CA . GLU A 1 190 ? -23.257 20.484 -16.287 1.00 55.75 190 GLU A CA 1
ATOM 1577 C C . GLU A 1 190 ? -23.577 19.639 -17.536 1.00 55.75 190 GLU A C 1
ATOM 1579 O O . GLU A 1 190 ? -23.773 20.187 -18.624 1.00 55.75 190 GLU A O 1
ATOM 1584 N N . ASP A 1 191 ? -23.588 18.317 -17.329 1.00 54.28 191 ASP A N 1
ATOM 1585 C CA . ASP A 1 191 ? -24.097 17.231 -18.182 1.00 54.28 191 ASP A CA 1
ATOM 1586 C C . ASP A 1 191 ? -23.328 16.909 -19.486 1.00 54.28 191 ASP A C 1
ATOM 1588 O O . ASP A 1 191 ? -23.034 17.775 -20.302 1.00 54.28 191 ASP A O 1
ATOM 1592 N N . THR A 1 192 ? -23.010 15.672 -19.879 1.00 50.81 192 THR A N 1
ATOM 1593 C CA . THR A 1 192 ? -23.045 14.310 -19.315 1.00 50.81 192 THR A CA 1
ATOM 1594 C C . THR A 1 192 ? -22.438 13.401 -20.401 1.00 50.81 192 THR A C 1
ATOM 1596 O O . THR A 1 192 ? -22.569 13.687 -21.589 1.00 50.81 192 THR A O 1
ATOM 1599 N N . GLU A 1 193 ? -21.876 12.267 -19.980 1.00 52.72 193 GLU A N 1
ATOM 1600 C CA . GLU A 1 193 ? -21.930 10.982 -20.699 1.00 52.72 193 GLU A CA 1
ATOM 1601 C C . GLU A 1 193 ? -21.336 10.894 -22.117 1.00 52.72 193 GLU A C 1
ATOM 1603 O O . GLU A 1 193 ? -22.023 11.025 -23.130 1.00 52.72 193 GLU A O 1
ATOM 1608 N N . LYS A 1 194 ? -20.046 10.535 -22.157 1.00 48.44 194 LYS A N 1
ATOM 1609 C CA . LYS A 1 194 ? -19.441 9.439 -22.947 1.00 48.44 194 LYS A CA 1
ATOM 1610 C C . LYS A 1 194 ? -17.925 9.528 -22.771 1.00 48.44 194 LYS A C 1
ATOM 1612 O O . LYS A 1 194 ? -17.214 10.049 -23.621 1.00 48.44 194 LYS A O 1
ATOM 1617 N N . LEU A 1 195 ? -17.448 9.089 -21.609 1.00 47.69 195 LEU A N 1
ATOM 1618 C CA . LEU A 1 195 ? -16.028 8.807 -21.431 1.00 47.69 195 LEU A CA 1
ATOM 1619 C C . LEU A 1 195 ? -15.795 7.403 -21.973 1.00 47.69 195 LEU A C 1
ATOM 1621 O O . LEU A 1 195 ? -16.314 6.431 -21.426 1.00 47.69 195 LEU A O 1
ATOM 1625 N N . ASP A 1 196 ? -15.089 7.347 -23.097 1.00 47.53 196 ASP A N 1
ATOM 1626 C CA . ASP A 1 196 ? -14.670 6.117 -23.744 1.00 47.53 196 ASP A CA 1
ATOM 1627 C C . ASP A 1 196 ? -13.892 5.225 -22.762 1.00 47.53 196 ASP A C 1
ATOM 1629 O O . ASP A 1 196 ? -12.971 5.650 -22.058 1.00 47.53 196 ASP A O 1
ATOM 1633 N N . ASP A 1 197 ? -14.310 3.961 -22.738 1.00 50.78 197 ASP A N 1
ATOM 1634 C CA . ASP A 1 197 ? -13.754 2.836 -21.996 1.00 50.78 197 ASP A CA 1
ATOM 1635 C C . ASP A 1 197 ? -12.283 2.575 -22.365 1.00 50.78 197 ASP A C 1
ATOM 1637 O O . ASP A 1 197 ? -11.994 1.673 -23.155 1.00 50.78 197 ASP A O 1
ATOM 1641 N N . HIS A 1 198 ? -11.320 3.300 -21.783 1.00 49.03 198 HIS A N 1
ATOM 1642 C CA . HIS A 1 198 ? -9.920 2.878 -21.927 1.00 49.03 198 HIS A CA 1
ATOM 1643 C C . HIS A 1 198 ? -9.048 2.807 -20.679 1.00 49.03 198 HIS A C 1
ATOM 1645 O O . HIS A 1 198 ? -7.964 2.227 -20.763 1.00 49.03 198 HIS A O 1
ATOM 1651 N N . HIS A 1 199 ? -9.506 3.245 -19.505 1.00 43.53 199 HIS A N 1
ATOM 1652 C CA . HIS A 1 199 ? -8.728 3.123 -18.265 1.00 43.53 199 HIS A CA 1
ATOM 1653 C C . HIS A 1 199 ? -9.517 2.403 -17.167 1.00 43.53 199 HIS A C 1
ATOM 1655 O O . HIS A 1 199 ? -9.940 2.984 -16.174 1.00 43.53 199 HIS A O 1
ATOM 1661 N N . LYS A 1 200 ? -9.688 1.087 -17.339 1.00 45.66 200 LYS A N 1
ATOM 1662 C CA . LYS A 1 200 ? -9.873 0.170 -16.207 1.00 45.66 200 LYS A CA 1
ATOM 1663 C C . LYS A 1 200 ? -8.498 -0.297 -15.736 1.00 45.66 200 LYS A C 1
ATOM 1665 O O . LYS A 1 200 ? -8.019 -1.342 -16.161 1.00 45.66 200 LYS A O 1
ATOM 1670 N N . THR A 1 201 ? -7.894 0.453 -14.825 1.00 43.75 201 THR A N 1
ATOM 1671 C CA . THR A 1 201 ? -6.928 -0.094 -13.866 1.00 43.75 201 THR A CA 1
ATOM 1672 C C . THR A 1 201 ? -7.519 0.132 -12.488 1.00 43.75 201 THR A C 1
ATOM 1674 O O . THR A 1 201 ? -7.701 1.261 -12.041 1.00 43.75 201 THR A O 1
ATOM 1677 N N . GLY A 1 202 ? -7.965 -0.973 -11.898 1.00 43.66 202 GLY A N 1
ATOM 1678 C CA . GLY A 1 202 ? -8.734 -0.992 -10.671 1.00 43.66 202 GLY A CA 1
ATOM 1679 C C . GLY A 1 202 ? -7.931 -0.515 -9.471 1.00 43.66 202 GLY A C 1
ATOM 1680 O O . GLY A 1 202 ? -6.900 -1.087 -9.143 1.00 43.66 202 GLY A O 1
ATOM 1681 N N . TYR A 1 203 ? -8.507 0.449 -8.766 1.00 38.97 203 TYR A N 1
ATOM 1682 C CA . TYR A 1 203 ? -8.328 0.613 -7.334 1.00 38.97 203 TYR A CA 1
ATOM 1683 C C . TYR A 1 203 ? -9.728 0.698 -6.724 1.00 38.97 203 TYR A C 1
ATOM 1685 O O . TYR A 1 203 ? -10.350 1.755 -6.700 1.00 38.97 203 TYR A O 1
ATOM 1693 N N . ASN A 1 204 ? -10.252 -0.447 -6.283 1.00 44.59 204 ASN A N 1
ATOM 1694 C CA . ASN A 1 204 ? -11.385 -0.479 -5.362 1.00 44.59 204 ASN A CA 1
ATOM 1695 C C . ASN A 1 204 ? -10.810 -0.395 -3.947 1.00 44.59 204 ASN A C 1
ATOM 1697 O O . ASN A 1 204 ? -10.408 -1.402 -3.371 1.00 44.59 204 ASN A O 1
ATOM 1701 N N . LEU A 1 205 ? -10.753 0.822 -3.413 1.00 48.97 205 LEU A N 1
ATOM 1702 C CA . LEU A 1 205 ? -10.675 1.071 -1.979 1.00 48.97 205 LEU A CA 1
ATOM 1703 C C . LEU A 1 205 ? -12.103 1.234 -1.442 1.00 48.97 205 LEU A C 1
ATOM 1705 O O . LEU A 1 205 ? -12.940 1.839 -2.109 1.00 48.97 205 LEU A O 1
ATOM 1709 N N . ARG A 1 206 ? -12.315 0.747 -0.212 1.00 40.28 206 ARG A N 1
ATOM 1710 C CA . ARG A 1 206 ? -13.526 0.794 0.636 1.00 40.28 206 ARG A CA 1
ATOM 1711 C C . ARG A 1 206 ? -14.559 -0.317 0.441 1.00 40.28 206 ARG A C 1
ATOM 1713 O O . ARG A 1 206 ? -15.520 -0.188 -0.309 1.00 40.28 206 ARG A O 1
ATOM 1720 N N . GLY A 1 207 ? -14.419 -1.350 1.268 1.00 40.69 207 GLY A N 1
ATOM 1721 C CA . GLY A 1 207 ? -15.564 -1.971 1.926 1.00 40.69 207 GLY A CA 1
ATOM 1722 C C . GLY A 1 207 ? -15.685 -1.388 3.335 1.00 40.69 207 GLY A C 1
ATOM 1723 O O . GLY A 1 207 ? -14.921 -1.766 4.213 1.00 40.69 207 GLY A O 1
ATOM 1724 N N . GLU A 1 208 ? -16.603 -0.443 3.525 1.00 48.50 208 GLU A N 1
ATOM 1725 C CA . GLU A 1 208 ? -17.184 -0.132 4.833 1.00 48.50 208 GLU A CA 1
ATOM 1726 C C . GLU A 1 208 ? -18.461 -0.972 4.960 1.00 48.50 208 GLU A C 1
ATOM 1728 O O . GLU A 1 208 ? -19.393 -0.744 4.191 1.00 48.50 208 GLU A O 1
ATOM 1733 N N . THR A 1 209 ? -18.480 -1.931 5.889 1.00 45.97 209 THR A N 1
ATOM 1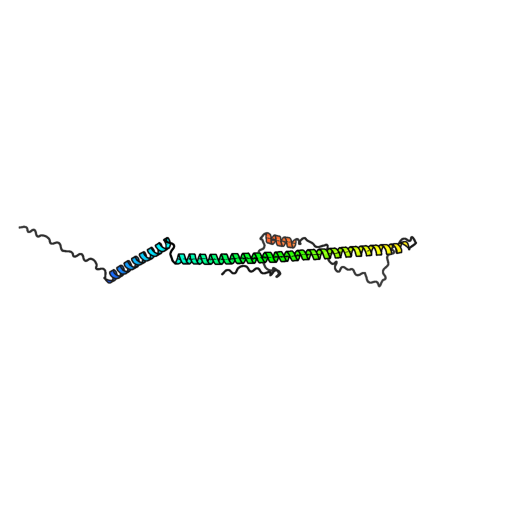734 C CA . THR A 1 209 ? -19.613 -2.301 6.767 1.00 45.97 209 THR A CA 1
ATOM 1735 C C . THR A 1 209 ? -19.118 -3.246 7.845 1.00 45.97 209 THR A C 1
ATOM 1737 O O . THR A 1 209 ? -18.533 -4.281 7.451 1.00 45.97 209 THR A O 1
#

InterPro domains:
  IPR013907 Sds3-like [PF08598] (32-198)
  IPR013907 Sds3-like [PTHR21964] (28-186)
  IPR013907 Sds3-like [SM01401] (13-184)

pLDDT: mean 77.81, std 20.57, range [38.97, 98.69]

Foldseek 3Di:
DDDDDDDDDDPPPPPDPDDDPVVVVVVVVVVVVVVVVVVVVVVQVVCVVVCNRPVSVVVVVVVVVVVVVVVVVVVVVVVVVVVVVVVVVVVVVVVVVVVVVVVVVVVVVVVVVVVVVVVVVVVVVVVVVVVVVPDDDDDPPPPDPPDDDPPDPDPPPCPDDPDPDPVPPPPDDPVVVVVVVVCVVVVVDDDDDDDDPDDPPDDDDDDDD

Organism: Toxocara canis (NCBI:txid6265)

Radius of gyration: 54.9 Å; chains: 1; bounding box: 121×32×173 Å

Sequence (209 aa):
MSSLYPVALPSGVYNKPVVRFDEFIYEQKDIMYYRAKIQELKAELQLLYEFRHPKYLAAIQKLDADYKEELEFEETSEKLENERILAEYEREQEAADKELEERLAELMDAMIQECEEHKKHIEHEFHNTDINSATFGTYPVNKKSLRRRPNEPTPFSEKRMRAKNPQQVIYALPESELLSDLKVLNGNGEDTEKLDDHHKTGYNLRGET